Protein AF-A0A928BGP6-F1 (afdb_monomer_lite)

Foldseek 3Di:
DPDDPQDDAAFDDDPQKTKRFFAWAAQPDWDWDFPPSDPVVQQGIWAADDDDAADEADAFDKGFTDRSYHIHGYNHTATWMWIAGPVRGIIHIHGCVVPFDPPDPFDWDQKWKQWPPVHTDTFTWGDGPDPLETEGPPDDHDFQIWMWMDGNPDPVDIWTDDRDHDPPDQDWDFTDDPPDTRTYGYGDDD

Radius of gyration: 19.79 Å; chains: 1; bounding box: 50×31×56 Å

Structure (mmCIF, N/CA/C/O backbone):
data_AF-A0A928BGP6-F1
#
_entry.id   AF-A0A928BGP6-F1
#
loop_
_atom_site.group_PDB
_atom_site.id
_atom_site.type_symbol
_atom_site.label_atom_id
_atom_site.label_alt_id
_atom_site.label_comp_id
_atom_site.label_asym_id
_atom_site.label_entity_id
_atom_site.label_seq_id
_atom_site.pdbx_PDB_ins_code
_atom_site.Cartn_x
_atom_site.Cartn_y
_atom_site.Cartn_z
_atom_site.occupancy
_atom_site.B_iso_or_equiv
_atom_site.auth_seq_id
_atom_site.auth_comp_id
_atom_site.auth_asym_id
_atom_site.auth_atom_id
_atom_site.pdbx_PDB_model_num
ATOM 1 N N . MET A 1 1 ? 4.396 13.779 -9.233 1.00 46.03 1 MET A N 1
ATOM 2 C CA . MET A 1 1 ? 5.829 13.917 -8.929 1.00 46.03 1 MET A CA 1
ATOM 3 C C . MET A 1 1 ? 6.529 14.446 -10.170 1.00 46.03 1 MET A C 1
ATOM 5 O O . MET A 1 1 ? 6.862 13.705 -11.078 1.00 46.03 1 MET A O 1
ATOM 9 N N . THR A 1 2 ? 6.758 15.754 -10.249 1.00 37.47 2 THR A N 1
ATOM 10 C CA . THR A 1 2 ? 7.526 16.340 -11.357 1.00 37.47 2 THR A CA 1
ATOM 11 C C . THR A 1 2 ? 8.971 15.821 -11.349 1.00 37.47 2 THR A C 1
ATOM 13 O O . THR A 1 2 ? 9.788 16.315 -10.579 1.00 37.47 2 THR A O 1
ATOM 16 N N . GLY A 1 3 ? 9.262 14.808 -12.174 1.00 52.44 3 GLY A N 1
ATOM 17 C CA . GLY A 1 3 ? 10.556 14.492 -12.807 1.00 52.44 3 GLY A CA 1
ATOM 18 C C . GLY A 1 3 ? 11.809 14.257 -11.950 1.00 52.44 3 GLY A C 1
ATOM 19 O O . GLY A 1 3 ? 12.878 14.041 -12.518 1.00 52.44 3 GLY A O 1
ATOM 20 N N . ASN A 1 4 ? 11.740 14.309 -10.620 1.00 66.75 4 ASN A N 1
ATOM 21 C CA . ASN A 1 4 ? 12.929 14.205 -9.779 1.00 66.75 4 ASN A CA 1
ATOM 22 C C . ASN A 1 4 ? 13.248 12.745 -9.418 1.00 66.75 4 ASN A C 1
ATOM 24 O O . ASN A 1 4 ? 12.829 12.249 -8.375 1.00 66.75 4 ASN A O 1
ATOM 28 N N . TRP A 1 5 ? 14.054 12.081 -10.250 1.00 75.06 5 TRP A N 1
ATOM 29 C CA . TRP A 1 5 ? 14.588 10.730 -9.999 1.00 75.06 5 TRP A CA 1
ATOM 30 C C . TRP A 1 5 ? 15.498 10.618 -8.761 1.00 75.06 5 TRP A C 1
ATOM 32 O O . TRP A 1 5 ? 15.921 9.518 -8.412 1.00 75.06 5 TRP A O 1
ATOM 42 N N . ASN A 1 6 ? 15.786 11.735 -8.084 1.00 71.94 6 ASN A N 1
ATOM 43 C CA . ASN A 1 6 ? 16.510 11.761 -6.812 1.00 71.94 6 ASN A CA 1
ATOM 44 C C . ASN A 1 6 ? 15.579 11.818 -5.589 1.00 71.94 6 ASN A C 1
ATOM 46 O O . ASN A 1 6 ? 16.056 11.803 -4.455 1.00 71.94 6 ASN A O 1
ATOM 50 N N . SER A 1 7 ? 14.260 11.909 -5.786 1.00 77.75 7 SER A N 1
ATOM 51 C CA . SER A 1 7 ? 13.285 11.828 -4.699 1.00 77.75 7 SER A CA 1
ATOM 52 C C . SER A 1 7 ? 13.015 10.366 -4.357 1.00 77.75 7 SER A C 1
ATOM 54 O O . SER A 1 7 ? 12.197 9.700 -4.984 1.00 77.75 7 SER A O 1
ATOM 56 N N . GLU A 1 8 ? 13.733 9.861 -3.358 1.00 84.94 8 GLU A N 1
ATOM 57 C CA . GLU A 1 8 ? 13.548 8.500 -2.864 1.00 84.94 8 GLU A CA 1
ATOM 58 C C . GLU A 1 8 ? 12.443 8.404 -1.821 1.00 84.94 8 GLU A C 1
ATOM 60 O O . GLU A 1 8 ? 12.299 9.273 -0.959 1.00 84.94 8 GLU A O 1
ATOM 65 N N . ILE A 1 9 ? 11.732 7.281 -1.833 1.00 88.31 9 ILE A N 1
ATOM 66 C CA . ILE A 1 9 ? 10.808 6.909 -0.767 1.00 88.31 9 ILE A CA 1
ATOM 67 C C . ILE A 1 9 ? 11.332 5.623 -0.142 1.00 88.31 9 ILE A C 1
ATOM 69 O O . ILE A 1 9 ? 11.434 4.591 -0.806 1.00 88.31 9 ILE A O 1
ATOM 73 N N . ARG A 1 10 ? 11.700 5.692 1.141 1.00 89.00 10 ARG A N 1
ATOM 74 C CA . ARG A 1 10 ? 12.135 4.507 1.885 1.00 89.00 10 ARG A CA 1
ATOM 75 C C . ARG A 1 10 ? 10.946 3.583 2.108 1.00 89.00 10 ARG A C 1
ATOM 77 O O . ARG A 1 10 ? 9.868 4.034 2.485 1.00 89.00 10 ARG A O 1
ATOM 84 N N . MET A 1 11 ? 11.177 2.294 1.900 1.00 87.31 11 MET A N 1
ATOM 85 C CA . MET A 1 11 ? 10.188 1.250 2.134 1.00 87.31 11 MET A CA 1
ATOM 86 C C . MET A 1 11 ? 10.464 0.555 3.469 1.00 87.31 11 MET A C 1
ATOM 88 O O . MET A 1 11 ? 11.622 0.341 3.833 1.00 87.31 11 MET A O 1
ATOM 92 N N . THR A 1 12 ? 9.407 0.157 4.170 1.00 86.00 12 THR A N 1
ATOM 93 C CA . THR A 1 12 ? 9.482 -0.589 5.433 1.00 86.00 12 THR A CA 1
ATOM 94 C C . THR A 1 12 ? 9.108 -2.045 5.196 1.00 86.00 12 THR A C 1
ATOM 96 O O . THR A 1 12 ? 8.227 -2.335 4.392 1.00 86.00 12 THR A O 1
ATOM 99 N N . LEU A 1 13 ? 9.770 -2.977 5.881 1.00 82.81 13 LEU A N 1
ATOM 100 C CA . LEU A 1 13 ? 9.424 -4.393 5.795 1.00 82.81 13 LEU A CA 1
ATOM 101 C 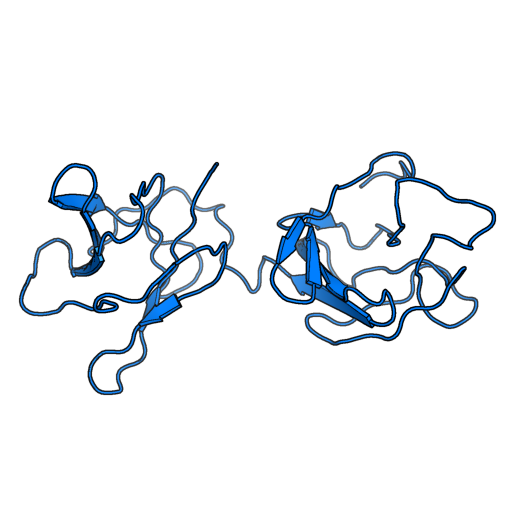C . LEU A 1 13 ? 8.142 -4.701 6.592 1.00 82.81 13 LEU A C 1
ATOM 103 O O . LEU A 1 13 ? 8.105 -4.497 7.803 1.00 82.81 13 LEU A O 1
ATOM 107 N N . ASP A 1 14 ? 7.137 -5.259 5.920 1.00 78.50 14 ASP A N 1
ATOM 108 C CA . ASP A 1 14 ? 5.888 -5.784 6.480 1.00 78.50 14 ASP A CA 1
ATOM 109 C C . ASP A 1 14 ? 5.626 -7.196 5.927 1.00 78.50 14 ASP A C 1
ATOM 111 O O . ASP A 1 14 ? 5.311 -7.397 4.750 1.00 78.50 14 ASP A O 1
ATOM 115 N N . GLY A 1 15 ? 5.776 -8.207 6.787 1.00 85.06 15 GLY A N 1
ATOM 116 C CA . GLY A 1 15 ? 5.676 -9.607 6.380 1.00 85.06 15 GLY A CA 1
ATOM 117 C C . GLY A 1 15 ? 6.738 -9.944 5.334 1.00 85.06 15 GLY A C 1
ATOM 118 O O . GLY A 1 15 ? 7.930 -9.819 5.615 1.00 85.06 15 GLY A O 1
ATOM 119 N N . ASP A 1 16 ? 6.310 -10.364 4.142 1.00 87.44 16 ASP A N 1
ATOM 120 C CA . ASP A 1 16 ? 7.176 -10.715 3.003 1.00 87.44 16 ASP A CA 1
ATOM 121 C C . ASP A 1 16 ? 7.336 -9.609 1.956 1.00 87.44 16 ASP A C 1
ATOM 123 O O . ASP A 1 16 ? 7.913 -9.837 0.887 1.00 87.44 16 ASP A O 1
ATOM 127 N N . TRP A 1 17 ? 6.875 -8.402 2.276 1.00 87.50 17 TRP A N 1
ATOM 128 C CA . TRP A 1 17 ? 6.901 -7.257 1.380 1.00 87.50 17 TRP A CA 1
ATOM 129 C C . TRP A 1 17 ? 7.636 -6.080 2.013 1.00 87.50 17 TRP A C 1
ATOM 131 O O . TRP A 1 17 ? 7.488 -5.798 3.197 1.00 87.50 17 TRP A O 1
ATOM 141 N N . TYR A 1 18 ? 8.411 -5.365 1.209 1.00 90.00 18 TYR A N 1
ATOM 142 C CA . TYR A 1 18 ? 8.780 -3.988 1.491 1.00 90.00 18 TYR A CA 1
ATOM 143 C C . TYR A 1 18 ? 7.671 -3.083 0.964 1.00 90.00 18 TYR A C 1
ATOM 145 O O . TYR A 1 18 ? 7.208 -3.274 -0.163 1.00 90.00 18 TYR A O 1
ATOM 153 N N . VAL A 1 19 ? 7.246 -2.115 1.775 1.00 88.38 19 VAL A N 1
ATOM 154 C CA . VAL A 1 19 ? 6.083 -1.266 1.505 1.00 88.38 19 VAL A CA 1
ATOM 155 C C . VAL A 1 19 ? 6.447 0.209 1.644 1.00 88.38 19 VAL A C 1
ATOM 157 O O . VAL A 1 19 ? 7.020 0.617 2.653 1.00 88.38 19 VAL A O 1
ATOM 160 N N . ALA A 1 20 ? 6.101 1.008 0.636 1.00 88.75 20 ALA A N 1
ATOM 161 C CA . ALA A 1 20 ? 5.998 2.461 0.745 1.00 88.75 20 ALA A CA 1
ATOM 162 C C . ALA A 1 20 ? 4.518 2.833 0.694 1.00 88.75 20 ALA A C 1
ATOM 164 O O . ALA A 1 20 ? 3.853 2.611 -0.315 1.00 88.75 20 ALA A O 1
ATOM 165 N N . GLU A 1 21 ? 3.996 3.363 1.790 1.00 83.25 21 GLU A N 1
ATOM 166 C CA . GLU A 1 21 ? 2.575 3.671 1.924 1.00 83.25 21 GLU A CA 1
ATOM 167 C C . GLU A 1 21 ? 2.274 5.127 1.570 1.00 83.25 21 GLU A C 1
ATOM 169 O O . GLU A 1 21 ? 3.115 6.011 1.743 1.00 83.25 21 GLU A O 1
ATOM 174 N N . ASN A 1 22 ? 1.040 5.375 1.119 1.00 77.69 22 ASN A N 1
ATOM 175 C CA . ASN A 1 22 ? 0.501 6.714 0.865 1.00 77.69 22 ASN A CA 1
ATOM 176 C C . ASN A 1 22 ? 1.370 7.572 -0.081 1.00 77.69 22 ASN A C 1
ATOM 178 O O . ASN A 1 22 ? 1.556 8.776 0.111 1.00 77.69 22 ASN A O 1
ATOM 182 N N . VAL A 1 23 ? 1.908 6.945 -1.125 1.00 85.94 23 VAL A N 1
ATOM 183 C CA . VAL A 1 23 ? 2.720 7.598 -2.150 1.00 85.94 23 VAL A CA 1
ATOM 184 C C . VAL A 1 23 ? 1.807 8.315 -3.135 1.00 85.94 23 VAL A C 1
ATOM 186 O O . VAL A 1 23 ? 0.985 7.686 -3.797 1.00 85.94 23 VAL A O 1
ATOM 189 N N . LYS A 1 24 ? 1.953 9.636 -3.265 1.00 85.25 24 LYS A N 1
ATOM 190 C CA . LYS A 1 24 ? 1.214 10.420 -4.262 1.00 85.25 24 LYS A CA 1
ATOM 191 C C . LYS A 1 24 ? 1.829 10.235 -5.651 1.00 85.25 24 LYS A C 1
ATOM 193 O O . LYS A 1 24 ? 2.947 10.686 -5.882 1.00 85.25 24 LYS A O 1
ATOM 198 N N . ILE A 1 25 ? 1.072 9.649 -6.573 1.00 89.38 25 ILE A N 1
ATOM 199 C CA . ILE A 1 25 ? 1.463 9.390 -7.965 1.00 89.38 25 ILE A CA 1
ATOM 200 C C . ILE A 1 25 ? 0.444 10.074 -8.882 1.00 89.38 25 ILE A C 1
ATOM 202 O O . ILE A 1 25 ? -0.756 9.920 -8.686 1.00 89.38 25 ILE A O 1
ATOM 206 N N . THR A 1 26 ? 0.875 10.862 -9.862 1.00 87.81 26 THR A N 1
ATOM 207 C CA . THR A 1 26 ? 0.007 11.384 -10.935 1.00 87.81 26 THR A CA 1
ATOM 208 C C . THR A 1 26 ? 0.028 10.439 -12.138 1.00 87.81 26 THR A C 1
ATOM 210 O O . THR A 1 26 ? 0.952 9.651 -12.287 1.00 87.81 26 THR A O 1
ATOM 213 N N . SER A 1 27 ? -0.954 10.519 -13.040 1.00 86.00 27 SER A N 1
ATOM 214 C CA . SER A 1 27 ? -0.990 9.670 -14.250 1.00 86.00 27 SER A CA 1
ATOM 215 C C . SER A 1 27 ? 0.186 9.898 -15.213 1.00 86.00 27 SER A C 1
ATOM 217 O O . SER A 1 27 ? 0.450 9.079 -16.084 1.00 86.00 27 SER A O 1
ATOM 219 N N . SER A 1 28 ? 0.907 11.010 -15.061 1.00 88.62 28 SER A N 1
ATOM 220 C CA . SER A 1 28 ? 2.138 11.316 -15.798 1.00 88.62 28 SER A CA 1
ATOM 221 C C . SER A 1 28 ? 3.411 10.817 -15.111 1.00 88.62 28 SER A C 1
ATOM 223 O O . SER A 1 28 ? 4.493 10.941 -15.682 1.00 88.62 28 SER A O 1
ATOM 225 N N . ASP A 1 29 ? 3.317 10.360 -13.862 1.00 91.56 29 ASP A N 1
ATOM 226 C CA . ASP A 1 29 ? 4.486 9.944 -13.099 1.00 91.56 29 ASP A CA 1
ATOM 227 C C . ASP A 1 29 ? 4.965 8.571 -13.543 1.00 91.56 29 ASP A C 1
ATOM 229 O O . ASP A 1 29 ? 4.190 7.677 -13.887 1.00 91.56 29 ASP A O 1
ATOM 233 N N . GLN A 1 30 ? 6.277 8.404 -13.456 1.00 93.44 30 GLN A N 1
ATOM 234 C CA . GLN A 1 30 ? 6.940 7.133 -13.649 1.00 93.44 30 GLN A CA 1
ATOM 235 C C . GLN A 1 30 ? 7.767 6.803 -12.414 1.00 93.44 30 GLN A C 1
ATOM 237 O O . GLN A 1 30 ? 8.286 7.700 -11.748 1.00 93.44 30 GLN A O 1
ATOM 242 N N . PHE A 1 31 ? 7.887 5.518 -12.099 1.00 93.19 31 PHE A N 1
ATOM 243 C CA . PHE A 1 31 ? 8.641 5.069 -10.934 1.00 93.19 31 PHE A CA 1
ATOM 244 C C . PHE A 1 31 ? 9.314 3.718 -11.170 1.00 93.19 31 PHE A C 1
ATOM 246 O O . PHE A 1 31 ? 8.969 2.956 -12.076 1.00 93.19 31 PHE A O 1
ATOM 253 N N . LYS A 1 32 ? 10.296 3.434 -10.315 1.00 93.44 32 LYS A N 1
ATOM 254 C CA . LYS A 1 32 ? 11.022 2.169 -10.220 1.00 93.44 32 LYS A CA 1
ATOM 255 C C . LYS A 1 32 ? 11.291 1.847 -8.759 1.00 93.44 32 LYS A C 1
ATOM 257 O O . LYS A 1 32 ? 11.288 2.736 -7.909 1.00 93.44 32 LYS A O 1
ATOM 262 N N . PHE A 1 33 ? 11.582 0.583 -8.491 1.00 92.88 33 PHE A N 1
ATOM 263 C CA . PHE A 1 33 ? 12.071 0.139 -7.192 1.00 92.88 33 PHE A CA 1
ATOM 264 C C . PHE A 1 33 ? 13.580 -0.042 -7.274 1.00 92.88 33 PHE A C 1
ATOM 266 O O . PHE A 1 33 ? 14.089 -0.475 -8.306 1.00 92.88 33 PHE A O 1
ATOM 273 N N . ARG A 1 34 ? 14.307 0.272 -6.203 1.00 90.25 34 ARG A N 1
ATOM 274 C CA . ARG A 1 34 ? 15.750 0.034 -6.142 1.00 90.25 34 ARG A CA 1
ATOM 275 C C . ARG A 1 34 ? 16.216 -0.296 -4.739 1.00 90.25 34 ARG A C 1
ATOM 277 O O . ARG A 1 34 ? 15.663 0.204 -3.761 1.00 90.25 34 ARG A O 1
ATOM 284 N N . ALA A 1 35 ? 17.255 -1.115 -4.651 1.00 87.50 35 ALA A N 1
ATOM 285 C CA . ALA A 1 35 ? 17.926 -1.396 -3.392 1.00 87.50 35 ALA A CA 1
ATOM 286 C C . ALA A 1 35 ? 18.956 -0.302 -3.062 1.00 87.50 35 ALA A C 1
ATOM 288 O O . ALA A 1 35 ? 19.695 0.154 -3.934 1.00 87.50 35 ALA A O 1
ATOM 289 N N . ASN A 1 36 ? 19.021 0.089 -1.784 1.00 82.06 36 ASN A N 1
ATOM 290 C CA . ASN A 1 36 ? 20.084 0.921 -1.198 1.00 82.06 36 ASN A CA 1
ATOM 291 C C . ASN A 1 36 ? 20.368 2.254 -1.911 1.00 82.06 36 ASN A C 1
ATOM 293 O O . ASN A 1 36 ? 21.485 2.761 -1.856 1.00 82.06 36 ASN A O 1
ATOM 297 N N . GLY A 1 37 ? 19.370 2.815 -2.594 1.00 73.88 37 GLY A N 1
ATOM 298 C CA . GLY A 1 37 ? 19.493 4.091 -3.288 1.00 73.88 37 GLY A CA 1
ATOM 299 C C . GLY A 1 37 ? 20.549 4.128 -4.390 1.00 73.88 37 GLY A C 1
ATOM 300 O O . GLY A 1 37 ? 21.026 5.209 -4.743 1.00 73.88 37 GLY A O 1
ATOM 301 N N . ASN A 1 38 ? 20.896 2.971 -4.962 1.00 76.75 38 ASN A N 1
ATOM 302 C CA . ASN A 1 38 ? 21.883 2.888 -6.027 1.00 76.75 38 ASN A CA 1
ATOM 303 C C . ASN A 1 38 ? 21.248 2.548 -7.384 1.00 76.75 38 ASN A C 1
ATOM 305 O O . ASN A 1 38 ? 20.320 1.745 -7.472 1.00 76.75 38 ASN A O 1
ATOM 309 N N . TRP A 1 39 ? 21.742 3.195 -8.439 1.00 74.00 39 TRP A N 1
ATOM 310 C CA . TRP A 1 39 ? 21.353 2.945 -9.827 1.00 74.00 39 TRP A CA 1
ATOM 311 C C . TRP A 1 39 ? 22.307 1.992 -10.563 1.00 74.00 39 TRP A C 1
ATOM 313 O O . TRP A 1 39 ? 21.941 1.595 -11.660 1.00 74.00 39 TRP A O 1
ATOM 323 N N . ASP A 1 40 ? 23.474 1.636 -9.994 1.00 72.12 40 ASP A N 1
ATOM 324 C CA . ASP A 1 40 ? 24.518 0.694 -10.480 1.00 72.12 40 ASP A CA 1
ATOM 325 C C . ASP A 1 40 ? 24.261 0.009 -11.840 1.00 72.12 40 ASP A C 1
ATOM 327 O O . ASP A 1 40 ? 24.075 -1.208 -11.917 1.00 72.12 40 ASP A O 1
ATOM 331 N N . GLY A 1 41 ? 24.210 0.782 -12.929 1.00 65.06 41 GLY A N 1
ATOM 332 C CA . GLY A 1 41 ? 23.975 0.266 -14.282 1.00 65.06 41 GLY A CA 1
ATOM 333 C C . GLY A 1 41 ? 22.738 -0.633 -14.450 1.00 65.06 41 GLY A C 1
ATOM 334 O O . GLY A 1 41 ? 22.759 -1.522 -15.293 1.00 65.06 41 GLY A O 1
ATOM 335 N N . GLY A 1 42 ? 21.688 -0.454 -13.642 1.00 65.12 42 GLY A N 1
ATOM 336 C CA . GLY A 1 42 ? 20.475 -1.275 -13.693 1.00 65.12 42 GLY A CA 1
ATOM 337 C C . GLY A 1 42 ? 20.577 -2.621 -12.966 1.00 65.12 42 GLY A C 1
ATOM 338 O O . GLY A 1 42 ? 19.786 -3.524 -13.216 1.00 65.12 42 GLY A O 1
ATOM 339 N N . THR A 1 43 ? 21.565 -2.817 -12.086 1.00 71.75 43 THR A N 1
ATOM 340 C CA . THR A 1 43 ? 21.699 -4.079 -11.328 1.00 71.75 43 THR A CA 1
ATOM 341 C C . THR A 1 43 ? 20.842 -4.118 -10.062 1.00 71.75 43 THR A C 1
ATOM 343 O O . THR A 1 43 ? 20.272 -5.153 -9.691 1.00 71.75 43 THR A O 1
ATOM 346 N N . SER A 1 44 ? 20.689 -2.954 -9.440 1.00 82.88 44 SER A N 1
ATOM 347 C CA . SER A 1 44 ? 19.980 -2.760 -8.175 1.00 82.88 44 SER A CA 1
ATOM 348 C C . SER A 1 44 ? 18.537 -2.286 -8.356 1.00 82.88 44 SER A C 1
ATOM 350 O O . SER A 1 44 ? 17.783 -2.274 -7.381 1.00 82.88 44 SER A O 1
ATOM 352 N N . ASP A 1 45 ? 18.139 -1.906 -9.575 1.00 89.31 45 ASP A N 1
ATOM 353 C CA . ASP A 1 45 ? 16.782 -1.466 -9.884 1.00 89.31 45 ASP A CA 1
ATOM 354 C C . ASP A 1 45 ? 15.886 -2.627 -10.338 1.00 89.31 45 ASP A C 1
ATOM 356 O O . ASP A 1 45 ? 16.336 -3.703 -10.742 1.00 89.31 45 ASP A O 1
ATOM 360 N N . ARG A 1 46 ? 14.581 -2.425 -10.200 1.00 93.19 46 ARG A N 1
ATOM 361 C CA . ARG A 1 46 ? 13.535 -3.362 -10.588 1.00 93.19 46 ARG A CA 1
ATOM 362 C C . ARG A 1 46 ? 12.442 -2.589 -11.303 1.00 93.19 46 ARG A C 1
ATOM 364 O O . ARG A 1 46 ? 11.825 -1.684 -10.732 1.00 93.19 46 ARG A O 1
ATOM 371 N N . GLY A 1 47 ? 12.245 -2.956 -12.562 1.00 93.75 47 GLY A N 1
ATOM 372 C CA . GLY A 1 47 ? 11.304 -2.332 -13.477 1.00 93.75 47 GLY A CA 1
ATOM 373 C C . GLY A 1 47 ? 10.411 -3.349 -14.181 1.00 93.75 47 GLY A C 1
ATOM 374 O O . GLY A 1 47 ? 10.453 -4.549 -13.900 1.00 93.75 47 GLY A O 1
ATOM 375 N N . ALA A 1 48 ? 9.600 -2.847 -15.099 1.00 94.56 48 ALA A N 1
ATOM 376 C CA . ALA A 1 48 ? 8.687 -3.615 -15.925 1.00 94.56 48 ALA A CA 1
ATOM 377 C C . ALA A 1 48 ? 9.409 -4.403 -17.029 1.00 94.56 48 ALA A C 1
ATOM 379 O O . ALA A 1 48 ? 10.542 -4.091 -17.401 1.00 94.56 48 ALA A O 1
ATOM 380 N N . ALA A 1 49 ? 8.723 -5.409 -17.573 1.00 92.69 49 ALA A N 1
ATOM 381 C CA . ALA A 1 49 ? 9.144 -6.089 -18.795 1.00 92.69 49 ALA A CA 1
ATOM 382 C C . ALA A 1 49 ? 9.054 -5.170 -20.024 1.00 92.69 49 ALA A C 1
ATOM 384 O O . ALA A 1 49 ? 8.250 -4.239 -20.058 1.00 92.69 49 ALA A O 1
ATOM 385 N N . GLY A 1 50 ? 9.794 -5.533 -21.073 1.00 88.69 50 GLY A N 1
ATOM 386 C CA . GLY A 1 50 ? 9.722 -4.892 -22.386 1.00 88.69 50 GLY A CA 1
ATOM 387 C C . GLY A 1 50 ? 10.591 -3.642 -22.509 1.00 88.69 50 GLY A C 1
ATOM 388 O O . GLY A 1 50 ? 11.363 -3.319 -21.611 1.00 88.69 50 GLY A O 1
ATOM 389 N N . ASP A 1 51 ? 10.450 -2.952 -23.644 1.00 86.56 51 ASP A N 1
ATOM 390 C CA . ASP A 1 51 ? 11.306 -1.818 -24.022 1.00 86.56 51 ASP A CA 1
ATOM 391 C C . ASP A 1 51 ? 10.604 -0.450 -23.959 1.00 86.56 51 ASP A C 1
ATOM 393 O O . ASP A 1 51 ? 11.251 0.587 -24.128 1.00 86.56 51 ASP A O 1
ATOM 397 N N . ALA A 1 52 ? 9.297 -0.431 -23.689 1.00 87.31 52 ALA A N 1
ATOM 398 C CA . ALA A 1 52 ? 8.508 0.792 -23.575 1.00 87.31 52 ALA A CA 1
ATOM 399 C C . ALA A 1 52 ? 8.664 1.43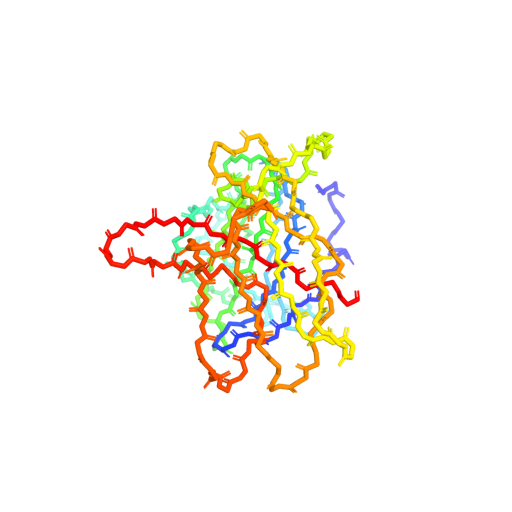5 -22.189 1.00 87.31 52 ALA A C 1
ATOM 401 O O . ALA A 1 52 ? 8.596 0.749 -21.171 1.00 87.31 52 ALA A O 1
ATOM 402 N N . ASP A 1 53 ? 8.832 2.757 -22.143 1.00 86.38 53 ASP A N 1
ATOM 403 C CA . ASP A 1 53 ? 8.791 3.506 -20.885 1.00 86.38 53 ASP A CA 1
ATOM 404 C C . ASP A 1 53 ? 7.349 3.726 -20.417 1.00 86.38 53 ASP A C 1
ATOM 406 O O . ASP A 1 53 ? 6.444 3.933 -21.225 1.00 86.38 53 ASP A O 1
ATOM 410 N N . GLY A 1 54 ? 7.148 3.719 -19.096 1.00 88.69 54 GLY A N 1
ATOM 411 C CA . GLY A 1 54 ? 5.832 3.926 -18.495 1.00 88.69 54 GLY A CA 1
ATOM 412 C C . GLY A 1 54 ? 4.895 2.748 -18.739 1.00 88.69 54 GLY A C 1
ATOM 413 O O . GLY A 1 54 ? 3.776 2.935 -19.210 1.00 88.69 54 GLY A O 1
ATOM 414 N N . VAL A 1 55 ? 5.346 1.535 -18.423 1.00 95.69 55 VAL A N 1
ATOM 415 C CA . VAL A 1 55 ? 4.500 0.342 -18.473 1.00 95.69 55 VAL A CA 1
ATOM 416 C C . VAL A 1 55 ? 3.437 0.445 -17.387 1.00 95.69 55 VAL A C 1
ATOM 418 O O . VAL A 1 55 ? 3.753 0.587 -16.202 1.00 95.69 55 VAL A O 1
ATOM 421 N N . LEU A 1 56 ? 2.175 0.365 -17.800 1.00 95.44 56 LEU A N 1
ATOM 422 C CA . LEU A 1 56 ? 1.043 0.421 -16.891 1.00 95.44 56 LEU A CA 1
ATOM 423 C C . LEU A 1 56 ? 1.073 -0.781 -15.945 1.00 95.44 56 LEU A C 1
ATOM 425 O O . LEU A 1 56 ? 1.036 -1.926 -16.393 1.00 95.44 56 LEU A O 1
ATOM 429 N N . ILE A 1 57 ? 1.115 -0.512 -14.642 1.00 94.94 57 ILE A N 1
ATOM 430 C CA . ILE A 1 57 ? 0.880 -1.531 -13.624 1.00 94.94 57 ILE A CA 1
ATOM 431 C C . ILE A 1 57 ? -0.587 -1.502 -13.191 1.00 94.94 57 ILE A C 1
ATOM 433 O O . ILE A 1 57 ? -1.140 -0.448 -12.869 1.00 94.94 57 ILE A O 1
ATOM 437 N N . GLU A 1 58 ? -1.229 -2.668 -13.203 1.00 93.19 58 GLU A N 1
ATOM 438 C CA . GLU A 1 58 ? -2.620 -2.804 -12.783 1.00 93.19 58 GLU A CA 1
ATOM 439 C C . GLU A 1 58 ? -2.755 -2.713 -11.258 1.00 93.19 58 GLU A C 1
ATOM 441 O O . GLU A 1 58 ? -1.918 -3.198 -10.488 1.00 93.19 58 GLU A O 1
ATOM 446 N N . ASN A 1 59 ? -3.841 -2.081 -10.816 1.00 90.50 59 ASN A N 1
ATOM 447 C CA . ASN A 1 59 ? -4.133 -1.909 -9.402 1.00 90.50 59 ASN A CA 1
ATOM 448 C C . ASN A 1 59 ? -4.386 -3.263 -8.721 1.00 90.50 59 ASN A C 1
ATOM 450 O O . ASN A 1 59 ? -5.230 -4.043 -9.148 1.00 90.50 59 ASN A O 1
ATOM 454 N N . ASN A 1 60 ? -3.676 -3.502 -7.624 1.00 91.31 60 ASN A N 1
ATOM 455 C CA . ASN A 1 60 ? -3.713 -4.694 -6.784 1.00 91.31 60 ASN A CA 1
ATOM 456 C C . ASN A 1 60 ? -3.398 -6.014 -7.518 1.00 91.31 60 ASN A C 1
ATOM 458 O O . ASN A 1 60 ? -3.840 -7.083 -7.096 1.00 91.31 60 ASN A O 1
ATOM 462 N N . VAL A 1 61 ? -2.593 -5.956 -8.583 1.00 92.00 61 VAL A N 1
ATOM 463 C CA . VAL A 1 61 ? -2.133 -7.139 -9.325 1.00 92.00 61 VAL A CA 1
ATOM 464 C C . VAL A 1 61 ? -0.641 -7.369 -9.091 1.00 92.00 61 VAL A C 1
ATOM 466 O O . VAL A 1 61 ? 0.179 -6.458 -9.222 1.00 92.00 61 VAL A O 1
ATOM 469 N N . GLU A 1 62 ? -0.272 -8.605 -8.744 1.00 95.75 62 GLU A N 1
ATOM 470 C CA . GLU A 1 62 ? 1.135 -8.995 -8.661 1.00 95.75 62 GLU A CA 1
ATOM 471 C C . GLU A 1 62 ? 1.758 -9.055 -10.055 1.00 95.75 62 GLU A C 1
ATOM 473 O O . GLU A 1 62 ? 1.361 -9.853 -10.901 1.00 95.75 62 GLU A O 1
ATOM 478 N N . THR A 1 63 ? 2.784 -8.241 -10.267 1.00 96.81 63 THR A N 1
ATOM 479 C CA . THR A 1 63 ? 3.490 -8.108 -11.539 1.00 96.81 63 THR A CA 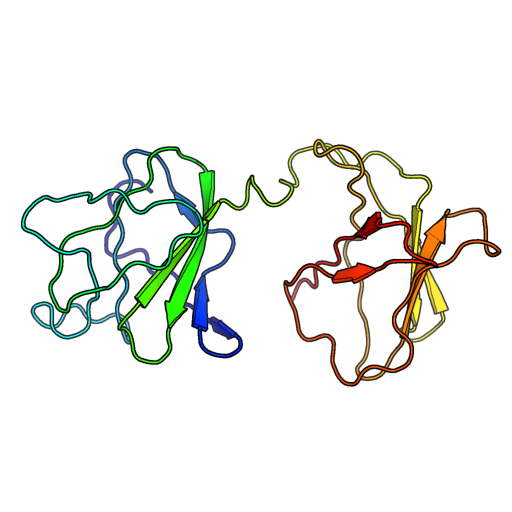1
ATOM 480 C C . THR A 1 63 ? 4.947 -8.515 -11.359 1.00 96.81 63 THR A C 1
ATOM 482 O O . THR A 1 63 ? 5.594 -8.121 -10.386 1.00 96.81 63 THR A O 1
ATOM 485 N N . ALA A 1 64 ? 5.473 -9.319 -12.283 1.00 97.00 64 ALA A N 1
ATOM 486 C CA . ALA A 1 64 ? 6.886 -9.683 -12.286 1.00 97.00 64 ALA A CA 1
ATOM 487 C C . ALA A 1 64 ? 7.764 -8.451 -12.547 1.00 97.00 64 ALA A C 1
ATOM 489 O O . ALA A 1 64 ? 7.415 -7.598 -13.364 1.00 97.00 64 ALA A O 1
ATOM 490 N N . VAL A 1 65 ? 8.916 -8.383 -11.882 1.00 96.19 65 VAL A N 1
ATOM 491 C CA . VAL A 1 65 ? 9.903 -7.323 -12.114 1.00 96.19 65 VAL A CA 1
ATOM 492 C C . VAL A 1 65 ? 11.213 -7.863 -12.642 1.00 96.19 65 VAL A C 1
ATOM 494 O O . VAL A 1 65 ? 11.601 -8.996 -12.359 1.00 96.19 65 VAL A O 1
ATOM 497 N N . TYR A 1 66 ? 11.913 -7.007 -13.375 1.00 93.50 66 TYR A N 1
ATOM 498 C CA . TYR A 1 66 ? 13.152 -7.339 -14.054 1.00 93.50 66 TYR A CA 1
ATOM 499 C C . TYR A 1 66 ? 14.237 -6.358 -13.641 1.00 93.50 66 TYR A C 1
ATOM 501 O O . TYR A 1 66 ? 14.006 -5.150 -13.522 1.00 93.50 66 TYR A O 1
ATOM 509 N N . GLN A 1 67 ? 15.425 -6.900 -13.411 1.00 92.50 67 GLN A N 1
ATOM 510 C CA . GLN A 1 67 ? 16.637 -6.117 -13.232 1.00 92.50 67 GLN A CA 1
ATOM 511 C C . GLN A 1 67 ? 16.894 -5.286 -14.496 1.00 92.50 67 GLN A C 1
ATOM 513 O O . GLN A 1 67 ? 16.829 -5.831 -15.597 1.00 92.50 67 GLN A O 1
ATOM 518 N N . GLY A 1 68 ? 17.113 -3.977 -14.353 1.00 89.75 68 GLY A N 1
ATOM 519 C CA . GLY A 1 68 ? 17.256 -3.064 -15.488 1.00 89.75 68 GLY A CA 1
ATOM 520 C C . GLY A 1 68 ? 15.980 -2.869 -16.314 1.00 89.75 68 GLY A C 1
ATOM 521 O O . GLY A 1 68 ? 16.042 -2.266 -17.384 1.00 89.75 68 GLY A O 1
ATOM 522 N N . GLY A 1 69 ? 14.828 -3.370 -15.844 1.00 91.75 69 GLY A N 1
ATOM 523 C CA . GLY A 1 69 ? 13.543 -3.272 -16.545 1.00 91.75 69 GLY A CA 1
ATOM 524 C C . GLY A 1 69 ? 13.077 -1.828 -16.735 1.00 91.75 69 GLY A C 1
ATOM 525 O O . GLY A 1 69 ? 13.676 -0.900 -16.202 1.00 91.75 69 GLY A O 1
ATOM 526 N N . LYS A 1 70 ? 11.994 -1.599 -17.474 1.00 93.44 70 LYS A N 1
ATOM 527 C CA . LYS A 1 70 ? 11.495 -0.244 -17.770 1.00 93.44 70 LYS A CA 1
ATOM 528 C C . LYS A 1 70 ? 10.703 0.378 -16.623 1.00 93.44 70 LYS A C 1
ATOM 530 O O . LYS A 1 70 ? 10.447 -0.257 -15.604 1.00 93.44 70 LYS A O 1
ATOM 535 N N . ASN A 1 71 ? 10.372 1.659 -16.743 1.00 94.56 71 ASN A N 1
ATOM 536 C CA . ASN A 1 71 ? 9.637 2.364 -15.694 1.00 94.56 71 ASN A CA 1
ATOM 537 C C . ASN A 1 71 ? 8.178 1.898 -15.627 1.00 94.56 71 ASN A C 1
ATOM 539 O O . ASN A 1 71 ? 7.570 1.633 -16.663 1.00 94.56 71 ASN A O 1
ATOM 543 N N . PHE A 1 72 ? 7.606 1.874 -14.424 1.00 96.12 72 PHE A N 1
ATOM 544 C CA . PHE A 1 72 ? 6.171 1.688 -14.218 1.00 96.12 72 PHE A CA 1
ATOM 545 C C . PHE A 1 72 ? 5.424 3.021 -14.268 1.00 96.12 72 PHE A C 1
ATOM 547 O O . PHE A 1 72 ? 5.997 4.061 -13.939 1.00 96.12 72 PHE A O 1
ATOM 554 N N . CYS A 1 73 ? 4.139 2.983 -14.611 1.00 95.62 73 CYS A N 1
ATOM 555 C CA . CYS A 1 73 ? 3.194 4.087 -14.440 1.00 95.62 73 CYS A CA 1
ATOM 556 C C . CYS A 1 73 ? 1.834 3.567 -13.940 1.00 95.62 73 CYS A C 1
ATOM 558 O O . CYS A 1 73 ? 1.579 2.362 -13.932 1.00 95.62 73 CYS A O 1
ATOM 560 N N . VAL A 1 74 ? 0.958 4.480 -13.525 1.00 94.12 74 VAL A N 1
ATOM 561 C CA . VAL A 1 74 ? -0.432 4.182 -13.141 1.00 94.12 74 VAL A CA 1
ATOM 562 C C . VAL A 1 74 ? -1.400 4.843 -14.119 1.00 94.12 74 VAL A C 1
ATOM 564 O O . VAL A 1 74 ? -1.104 5.905 -14.664 1.00 94.12 74 VAL A O 1
ATOM 567 N N . SER A 1 75 ? -2.577 4.246 -14.319 1.00 92.25 75 SER A N 1
ATOM 568 C CA . SER A 1 75 ? -3.593 4.766 -15.248 1.00 92.25 75 SER A CA 1
ATOM 569 C C . SER A 1 75 ? -4.207 6.079 -14.763 1.00 92.25 75 SER A C 1
ATOM 571 O O . SER A 1 75 ? -4.547 6.947 -15.563 1.00 92.25 75 SER A O 1
ATOM 573 N N . GLU A 1 76 ? -4.322 6.244 -13.445 1.00 88.88 76 GLU A N 1
ATOM 574 C CA . GLU A 1 76 ? -4.958 7.394 -12.811 1.00 88.88 76 GLU A CA 1
ATOM 575 C C . GLU A 1 76 ? -4.107 7.940 -11.667 1.00 88.88 76 GLU A C 1
ATOM 577 O O . GLU A 1 76 ? -3.535 7.189 -10.873 1.00 88.88 76 GLU A O 1
ATOM 582 N N . GLY A 1 77 ? -4.071 9.267 -11.532 1.00 86.69 77 GLY A N 1
ATOM 583 C CA . GLY A 1 77 ? -3.437 9.898 -10.382 1.00 86.69 77 GLY A CA 1
ATOM 584 C C . GLY A 1 77 ? -4.155 9.565 -9.068 1.00 86.69 77 GLY A C 1
ATOM 585 O O . GLY A 1 77 ? -5.375 9.415 -9.027 1.00 86.69 77 GLY A O 1
ATOM 586 N N . GLY A 1 78 ? -3.402 9.469 -7.977 1.00 83.88 78 GLY A N 1
ATOM 587 C CA . GLY A 1 78 ? -3.922 9.148 -6.655 1.00 83.88 78 GLY A CA 1
ATOM 588 C C . GLY A 1 78 ? -2.819 8.928 -5.627 1.00 83.88 78 GLY A C 1
ATOM 589 O O . GLY A 1 78 ? -1.636 9.143 -5.888 1.00 83.88 78 GLY A O 1
ATOM 590 N N . PHE A 1 79 ? -3.223 8.500 -4.440 1.00 82.94 79 PHE A N 1
ATOM 591 C CA . PHE A 1 79 ? -2.309 7.940 -3.453 1.00 82.94 79 PHE A CA 1
ATOM 592 C C . PHE A 1 79 ? -2.258 6.425 -3.644 1.00 82.94 79 PHE A C 1
ATOM 594 O O . PHE A 1 79 ? -3.283 5.833 -3.978 1.00 82.94 79 PHE A O 1
ATOM 601 N N . TYR A 1 80 ? -1.089 5.815 -3.471 1.00 87.94 80 TYR A N 1
ATOM 602 C CA . TYR A 1 80 ? -0.869 4.379 -3.627 1.00 87.94 80 TYR A CA 1
ATOM 603 C C . TYR A 1 80 ? 0.024 3.834 -2.510 1.00 87.94 80 TYR A C 1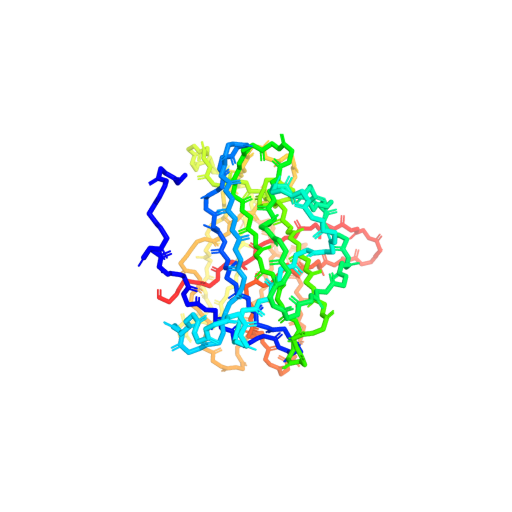
ATOM 605 O O . TYR A 1 80 ? 0.972 4.491 -2.082 1.00 87.94 80 TYR A O 1
ATOM 613 N N . SER A 1 81 ? -0.224 2.596 -2.096 1.00 89.31 81 SER A N 1
ATOM 614 C CA . SER A 1 81 ? 0.760 1.771 -1.397 1.00 89.31 81 SER A CA 1
ATOM 615 C C . SER A 1 81 ? 1.514 0.925 -2.421 1.00 89.31 81 SER A C 1
ATOM 617 O O . SER A 1 81 ? 0.910 0.187 -3.202 1.00 89.31 81 SER A O 1
ATOM 619 N N . LEU A 1 82 ? 2.838 1.049 -2.436 1.00 94.31 82 LEU A N 1
ATOM 620 C CA . LEU A 1 82 ? 3.735 0.350 -3.351 1.00 94.31 82 LEU A CA 1
ATOM 621 C C . LEU A 1 82 ? 4.412 -0.800 -2.618 1.00 94.31 82 LEU A C 1
ATOM 623 O O . LEU A 1 82 ? 4.998 -0.594 -1.557 1.00 94.31 82 LEU A O 1
ATOM 627 N N . TYR A 1 83 ? 4.371 -1.992 -3.202 1.00 94.88 83 TYR A N 1
ATOM 628 C CA . TYR A 1 83 ? 4.910 -3.207 -2.607 1.00 94.88 83 TYR A CA 1
ATOM 629 C C . TYR A 1 83 ? 5.953 -3.831 -3.530 1.00 94.88 83 TYR A C 1
ATOM 631 O O . TYR A 1 83 ? 5.708 -3.977 -4.727 1.00 94.88 83 TYR A O 1
ATOM 639 N N . ILE A 1 84 ? 7.066 -4.288 -2.960 1.00 96.38 84 ILE A N 1
ATOM 640 C CA . ILE A 1 84 ? 8.015 -5.203 -3.607 1.00 96.38 84 ILE A CA 1
ATOM 641 C C . ILE A 1 84 ? 8.318 -6.362 -2.661 1.00 96.38 84 ILE A C 1
ATOM 643 O O . ILE A 1 84 ? 8.533 -6.151 -1.468 1.00 96.38 84 ILE A O 1
ATOM 647 N N . ASN A 1 85 ? 8.272 -7.601 -3.147 1.00 94.94 85 ASN A N 1
ATOM 648 C CA . ASN A 1 85 ? 8.522 -8.751 -2.280 1.00 94.94 85 ASN A CA 1
ATOM 649 C C . ASN A 1 85 ? 10.000 -8.803 -1.858 1.00 94.94 85 ASN A C 1
ATOM 651 O O . ASN A 1 85 ? 10.872 -8.260 -2.535 1.00 94.94 85 ASN A O 1
ATOM 655 N N . LYS A 1 86 ? 10.309 -9.509 -0.765 1.00 91.88 86 LYS A N 1
ATOM 656 C CA . LYS A 1 86 ? 11.687 -9.629 -0.245 1.00 91.88 86 LYS A CA 1
ATOM 657 C C . LYS A 1 86 ? 12.719 -10.102 -1.272 1.00 91.88 86 LYS A C 1
ATOM 659 O O . LYS A 1 86 ? 13.879 -9.719 -1.191 1.00 91.88 86 LYS A O 1
ATOM 664 N N . LEU A 1 87 ? 12.297 -10.945 -2.213 1.00 92.62 87 LEU A N 1
ATOM 665 C CA . LEU A 1 87 ? 13.162 -11.496 -3.259 1.00 92.62 87 LEU A CA 1
ATOM 666 C C . LEU A 1 87 ? 13.333 -10.554 -4.459 1.00 92.62 87 LEU A C 1
ATOM 668 O O . LEU A 1 87 ? 14.103 -10.868 -5.362 1.00 92.62 87 LEU A O 1
ATOM 672 N N . ALA A 1 88 ? 12.626 -9.420 -4.485 1.00 93.06 88 ALA A N 1
ATOM 673 C CA . ALA A 1 88 ? 12.642 -8.452 -5.575 1.00 93.06 88 ALA A CA 1
ATOM 674 C C . ALA A 1 88 ? 12.330 -9.080 -6.949 1.00 93.06 88 ALA A C 1
ATOM 676 O O . ALA A 1 88 ? 12.964 -8.748 -7.952 1.00 93.06 88 ALA A O 1
ATOM 677 N N . THR A 1 89 ? 11.362 -10.003 -6.971 1.00 95.12 89 THR A N 1
ATOM 678 C CA . THR A 1 89 ? 10.864 -10.711 -8.165 1.00 95.12 89 THR A CA 1
ATOM 679 C C . THR A 1 89 ? 9.441 -10.314 -8.543 1.00 95.12 89 THR A C 1
ATOM 681 O O . THR A 1 89 ? 9.034 -10.512 -9.688 1.00 95.12 89 THR A O 1
ATOM 684 N N . LYS A 1 90 ? 8.685 -9.731 -7.606 1.00 96.75 90 LYS A N 1
ATOM 685 C CA . LYS A 1 90 ? 7.312 -9.272 -7.814 1.00 96.75 90 LYS A CA 1
ATOM 686 C C . LYS A 1 90 ? 7.053 -7.935 -7.138 1.00 96.75 90 LYS A C 1
ATOM 688 O O . LYS A 1 90 ? 7.551 -7.679 -6.040 1.00 96.75 90 LYS A O 1
ATOM 693 N N . VAL A 1 91 ? 6.197 -7.137 -7.762 1.00 97.56 91 VAL A N 1
ATOM 694 C CA . VAL A 1 91 ? 5.634 -5.904 -7.206 1.00 97.56 91 VAL A CA 1
ATOM 695 C C . VAL A 1 91 ? 4.115 -5.929 -7.278 1.00 97.56 91 VAL A C 1
ATOM 697 O O . VAL A 1 91 ? 3.539 -6.675 -8.064 1.00 97.56 91 VAL A O 1
ATOM 700 N N . LYS A 1 92 ? 3.466 -5.090 -6.479 1.00 94.75 92 LYS A N 1
ATOM 701 C CA . LYS A 1 92 ? 2.064 -4.706 -6.668 1.00 94.75 92 LYS A CA 1
ATOM 702 C C . LYS A 1 92 ? 1.882 -3.264 -6.216 1.00 94.75 92 LYS A C 1
ATOM 704 O O . LYS A 1 92 ? 2.604 -2.794 -5.334 1.00 94.75 92 LYS A O 1
ATOM 709 N N . VAL A 1 93 ? 0.909 -2.573 -6.791 1.00 94.00 93 VAL A N 1
ATOM 710 C CA . VAL A 1 93 ? 0.512 -1.227 -6.357 1.00 94.00 93 VAL A CA 1
ATOM 711 C C . VAL A 1 93 ? -0.943 -1.258 -5.948 1.00 94.00 93 VAL A C 1
ATOM 713 O O . VAL A 1 93 ? -1.732 -1.922 -6.602 1.00 94.00 93 VAL A O 1
ATOM 716 N N . VAL A 1 94 ? -1.305 -0.585 -4.865 1.00 86.88 94 VAL A N 1
ATOM 717 C CA . VAL A 1 94 ? -2.685 -0.567 -4.365 1.00 86.88 94 VAL A CA 1
ATOM 718 C C . VAL A 1 94 ? -3.101 0.880 -4.175 1.00 86.88 94 VAL A C 1
ATOM 720 O O . VAL A 1 94 ? -2.495 1.580 -3.365 1.00 86.88 94 VAL A O 1
ATOM 723 N N . LYS A 1 95 ? -4.100 1.350 -4.923 1.00 85.69 95 LYS A N 1
ATOM 724 C CA . LYS A 1 95 ? -4.618 2.716 -4.830 1.00 85.69 95 LYS A CA 1
ATOM 725 C C . LYS A 1 95 ? -5.193 2.931 -3.434 1.00 85.69 95 LYS A C 1
ATOM 727 O O . LYS A 1 95 ? -6.153 2.293 -3.024 1.00 85.69 95 LYS A O 1
ATOM 732 N N . THR A 1 96 ? -4.636 3.888 -2.708 1.00 71.44 96 THR A N 1
ATOM 733 C CA . THR A 1 96 ? -5.077 4.330 -1.382 1.00 71.44 96 THR A CA 1
ATOM 734 C C . THR A 1 96 ? -6.425 5.059 -1.427 1.00 71.44 96 THR A C 1
ATOM 736 O O . THR A 1 96 ? -6.884 5.476 -0.384 1.00 71.44 96 THR A O 1
ATOM 739 N N . GLY A 1 97 ? -7.054 5.228 -2.600 1.00 53.50 97 GLY A N 1
ATOM 740 C CA . GLY A 1 97 ? -8.455 5.655 -2.761 1.00 53.50 97 GLY A CA 1
ATOM 741 C C . GLY A 1 97 ? -9.468 4.503 -2.852 1.00 53.50 97 GLY A C 1
ATOM 742 O O . GLY A 1 97 ? -10.657 4.738 -2.673 1.00 53.50 97 GLY A O 1
ATOM 743 N N . ASP A 1 98 ? -8.996 3.267 -3.061 1.00 49.69 98 ASP A N 1
ATOM 744 C CA . ASP A 1 98 ? -9.727 2.041 -2.680 1.00 49.69 98 ASP A CA 1
ATOM 745 C C . ASP A 1 98 ? -9.539 1.733 -1.185 1.00 49.69 98 ASP A C 1
ATOM 747 O O . ASP A 1 98 ? -10.093 0.785 -0.630 1.00 49.69 98 ASP A O 1
ATOM 751 N N . LEU A 1 99 ? -8.739 2.572 -0.533 1.00 47.66 99 LEU A N 1
ATOM 752 C CA . LEU A 1 99 ? -8.712 2.781 0.893 1.00 47.66 99 LEU A CA 1
ATOM 753 C C . LEU A 1 99 ? -9.398 4.139 1.129 1.00 47.66 99 LEU A C 1
ATOM 755 O O . LEU A 1 99 ? -9.406 5.002 0.252 1.00 47.66 99 LEU A O 1
ATOM 759 N N . PRO A 1 100 ? -10.035 4.375 2.266 1.00 41.53 100 PRO A N 1
ATOM 760 C CA . PRO A 1 100 ? -10.756 5.622 2.426 1.00 41.53 100 PRO A CA 1
ATOM 761 C C . PRO A 1 100 ? -9.827 6.817 2.602 1.00 41.53 100 PRO A C 1
ATOM 763 O O . PRO A 1 100 ? -8.996 6.846 3.510 1.00 41.53 100 PRO A O 1
ATOM 766 N N . VAL A 1 101 ? -9.978 7.818 1.738 1.00 44.22 101 VAL A N 1
ATOM 767 C CA . VAL A 1 101 ? -9.196 9.054 1.795 1.00 44.22 101 VAL A CA 1
ATOM 768 C C . VAL A 1 101 ? -9.717 9.949 2.923 1.00 44.22 101 VAL A C 1
ATOM 770 O O . VAL A 1 101 ? -10.872 10.371 2.916 1.00 44.22 101 VAL A O 1
ATOM 773 N N . GLU A 1 102 ? -8.836 10.301 3.863 1.00 47.19 102 GLU A N 1
ATOM 774 C CA . GLU A 1 102 ? -9.041 11.367 4.854 1.00 47.19 102 GLU A CA 1
ATOM 775 C C . GLU A 1 102 ? -9.009 12.767 4.203 1.00 47.19 102 GLU A C 1
ATOM 777 O O . GLU A 1 102 ? -8.106 13.565 4.445 1.00 47.19 102 GLU A O 1
ATOM 782 N N . SER A 1 103 ? -9.979 13.095 3.350 1.00 42.75 103 SER A N 1
ATOM 783 C CA . SER A 1 103 ? -10.127 14.467 2.830 1.00 42.75 103 SER A CA 1
ATOM 784 C C . SER A 1 103 ? -11.506 15.064 3.083 1.00 42.75 103 SER A C 1
ATOM 786 O O . SER A 1 103 ? -11.931 15.968 2.366 1.00 42.75 103 SER A O 1
ATOM 788 N N . VAL A 1 104 ? -12.210 14.570 4.097 1.00 45.81 104 VAL A N 1
ATOM 789 C CA . VAL A 1 104 ? -13.507 15.106 4.522 1.00 45.81 104 VAL A CA 1
ATOM 790 C C . VAL A 1 104 ? -13.332 15.723 5.897 1.00 45.81 104 VAL A C 1
ATOM 792 O O . VAL A 1 104 ? -12.626 15.128 6.711 1.00 45.81 104 VAL A O 1
ATOM 795 N N . PRO A 1 105 ? -13.934 16.891 6.179 1.00 52.81 105 PRO A N 1
ATOM 796 C CA . PRO A 1 105 ? -14.008 17.382 7.545 1.00 52.81 105 PRO A CA 1
ATOM 797 C C . PRO A 1 105 ? -14.602 16.294 8.434 1.00 52.81 105 PRO A C 1
ATOM 799 O O . PRO A 1 105 ? -15.694 15.806 8.141 1.00 52.81 105 PRO A O 1
ATOM 802 N N . ASP A 1 106 ? -13.868 15.946 9.490 1.00 58.19 106 ASP A N 1
ATOM 803 C CA . ASP A 1 106 ? -14.280 15.044 10.560 1.00 58.19 106 ASP A CA 1
ATOM 804 C C . ASP A 1 106 ? -15.726 15.367 10.966 1.00 58.19 106 ASP A C 1
ATOM 806 O O . ASP A 1 106 ? -15.985 16.363 11.642 1.00 58.19 106 ASP A O 1
ATOM 810 N N . GLN A 1 107 ? -16.689 14.572 10.490 1.00 68.44 107 GLN A N 1
ATOM 811 C CA . GLN A 1 107 ? -18.056 14.652 10.990 1.00 68.44 107 GLN A CA 1
ATOM 812 C C . GLN A 1 107 ? -18.161 13.715 12.191 1.00 68.44 107 GLN A C 1
ATOM 814 O O . GLN A 1 107 ? -17.651 12.588 12.115 1.00 68.44 107 GLN A O 1
ATOM 819 N N . PRO A 1 108 ? -18.806 14.153 13.288 1.00 78.06 108 PRO A N 1
ATOM 820 C CA . PRO A 1 108 ? -19.073 13.283 14.422 1.00 78.06 108 PRO A CA 1
ATOM 821 C C . PRO A 1 108 ? -19.768 12.004 13.957 1.00 78.06 108 PRO A C 1
ATOM 823 O O . PRO A 1 108 ? -20.686 12.058 13.138 1.00 78.06 108 PRO A O 1
ATOM 826 N N . SER A 1 109 ? -19.333 10.858 14.474 1.00 82.62 109 SER A N 1
ATOM 827 C CA . SER A 1 109 ? -20.033 9.595 14.269 1.00 82.62 109 SER A CA 1
ATOM 828 C C . SER A 1 109 ? -20.661 9.099 15.564 1.00 82.62 109 SER A C 1
ATOM 830 O O . SER A 1 109 ? -20.205 9.426 16.658 1.00 82.62 109 SER A O 1
ATOM 832 N N . ASP A 1 110 ? -21.653 8.223 15.434 1.00 86.38 110 ASP A N 1
ATOM 833 C CA . ASP A 1 110 ? -22.243 7.516 16.571 1.00 86.38 110 ASP A CA 1
ATOM 834 C C . ASP A 1 110 ? -21.406 6.308 17.020 1.00 86.38 110 ASP A C 1
ATOM 836 O O . ASP A 1 110 ? -21.900 5.469 17.772 1.00 86.38 110 ASP A O 1
ATOM 840 N N . TRP A 1 111 ? -20.156 6.180 16.566 1.00 83.06 111 TRP A N 1
ATOM 841 C CA . TRP A 1 111 ? -19.251 5.079 16.894 1.00 83.06 111 TRP A CA 1
ATOM 842 C C . TRP A 1 111 ? -18.033 5.564 17.668 1.00 83.06 111 TRP A C 1
ATOM 844 O O . TRP A 1 111 ? -17.579 6.699 17.534 1.00 83.06 111 TRP A O 1
ATOM 854 N N . ALA A 1 112 ? -17.493 4.676 18.495 1.00 86.44 112 ALA A N 1
ATOM 855 C CA . ALA A 1 112 ? -16.304 4.949 19.273 1.00 86.44 112 ALA A CA 1
ATOM 856 C C . ALA A 1 112 ? -15.435 3.701 19.434 1.00 86.44 112 ALA A C 1
ATOM 858 O O . ALA A 1 112 ? -15.928 2.570 19.530 1.00 86.44 112 ALA A O 1
ATOM 859 N N . VAL A 1 113 ? -14.132 3.937 19.551 1.00 83.81 113 VAL A N 1
ATOM 860 C CA . VAL A 1 113 ? -13.182 2.957 20.068 1.00 83.81 113 VAL A CA 1
ATOM 861 C C . VAL A 1 113 ? -13.167 3.077 21.587 1.00 83.81 113 VAL A C 1
ATOM 863 O O . VAL A 1 113 ? -13.002 4.156 22.146 1.00 83.81 113 VAL A O 1
ATOM 866 N N . TRP A 1 114 ? -13.334 1.958 22.274 1.00 85.38 114 TRP A N 1
ATOM 867 C CA . TRP A 1 114 ? -13.070 1.833 23.697 1.00 85.38 114 TRP A CA 1
ATOM 868 C C . TRP A 1 114 ? -11.746 1.095 23.856 1.00 85.38 114 TRP A C 1
ATOM 870 O O . TRP A 1 114 ? -11.674 -0.102 23.592 1.00 85.38 114 TRP A O 1
ATOM 880 N N . ALA A 1 115 ? -10.688 1.813 24.216 1.00 80.19 115 ALA A N 1
ATOM 881 C CA . ALA A 1 115 ? -9.316 1.309 24.216 1.00 80.19 115 ALA A CA 1
ATOM 882 C C . ALA A 1 115 ? -8.701 1.380 25.612 1.00 80.19 115 ALA A C 1
ATOM 884 O O . ALA A 1 115 ? -9.012 2.284 26.384 1.00 80.19 115 ALA A O 1
ATOM 885 N N . GLN A 1 116 ? -7.813 0.438 25.922 1.00 71.88 116 GLN A N 1
ATOM 886 C CA . GLN A 1 116 ? -7.081 0.400 27.184 1.00 71.88 116 GLN A CA 1
ATOM 887 C C . GLN A 1 116 ? -5.658 0.964 26.998 1.00 71.88 116 GLN A C 1
ATOM 889 O O . GLN A 1 116 ? -4.798 0.246 26.497 1.00 71.88 116 GLN A O 1
ATOM 894 N N . SER A 1 117 ? -5.402 2.221 27.402 1.00 65.69 117 SER A N 1
ATOM 895 C CA . SER A 1 117 ? -4.045 2.762 27.666 1.00 65.69 117 SER A CA 1
ATOM 896 C C . SER A 1 117 ? -4.077 4.198 28.240 1.00 65.69 117 SER A C 1
ATOM 898 O O . SER A 1 117 ? -4.620 5.106 27.589 1.00 65.69 117 SER A O 1
ATOM 900 N N . PRO A 1 118 ? -3.478 4.455 29.426 1.00 63.06 118 PRO A N 1
ATOM 901 C CA . PRO A 1 118 ? -3.181 3.508 30.518 1.00 63.06 118 PRO A CA 1
ATOM 902 C C . PRO A 1 118 ? -4.458 2.945 31.174 1.00 63.06 118 PRO A C 1
ATOM 904 O O . PRO A 1 118 ? -4.438 1.861 31.755 1.00 63.06 118 PRO A O 1
ATOM 907 N N . ASP A 1 119 ? -5.584 3.634 30.984 1.00 78.19 119 ASP A N 1
ATOM 908 C CA . ASP A 1 119 ? -6.918 3.251 31.434 1.00 78.19 119 ASP A CA 1
ATOM 909 C C . ASP A 1 119 ? -7.865 3.048 30.248 1.00 78.19 119 ASP A C 1
ATOM 911 O O . ASP A 1 119 ? -7.569 3.416 29.107 1.00 78.19 119 ASP A O 1
ATOM 915 N N . TRP A 1 120 ? -9.017 2.441 30.525 1.00 82.94 120 TRP A N 1
ATOM 916 C CA . TRP A 1 120 ? -10.098 2.339 29.556 1.00 82.94 120 TRP A CA 1
ATOM 917 C C . TRP A 1 120 ? -10.688 3.720 29.265 1.00 82.94 120 TRP A C 1
ATOM 919 O O . TRP A 1 120 ? -11.273 4.347 30.148 1.00 82.94 120 TRP A O 1
ATOM 929 N N . LYS A 1 121 ? -10.562 4.173 28.018 1.00 87.44 121 LYS A N 1
ATOM 930 C CA . LYS A 1 121 ? -11.105 5.452 27.555 1.00 87.44 121 LYS A CA 1
ATOM 931 C C . LYS A 1 121 ? -11.878 5.295 26.255 1.00 87.44 121 LYS A C 1
ATOM 933 O O . LYS A 1 121 ? -11.562 4.441 25.422 1.00 87.44 121 LYS A O 1
ATOM 938 N N . GLN A 1 122 ? -12.883 6.152 26.090 1.00 88.31 122 GLN A N 1
ATOM 939 C CA . GLN A 1 122 ? -13.565 6.316 24.816 1.00 88.31 122 GLN A CA 1
ATOM 940 C C . GLN A 1 122 ? -12.746 7.240 23.924 1.00 88.31 122 GLN A C 1
ATOM 942 O O . GLN A 1 122 ? -12.257 8.273 24.374 1.00 88.31 122 GLN A O 1
ATOM 947 N N . ILE A 1 123 ? -12.628 6.857 22.662 1.00 84.75 123 ILE A N 1
ATOM 948 C CA . ILE A 1 123 ? -12.065 7.658 21.587 1.00 84.75 123 ILE A CA 1
ATOM 949 C C . ILE A 1 123 ? -13.139 7.712 20.509 1.00 84.75 123 ILE A C 1
ATOM 951 O O . ILE A 1 123 ? -13.493 6.681 19.929 1.00 84.75 123 ILE A O 1
ATOM 955 N N . ASP A 1 124 ? -13.695 8.898 20.293 1.00 85.50 124 ASP A N 1
ATOM 956 C CA . ASP A 1 124 ? -14.763 9.087 19.320 1.00 85.50 124 ASP A CA 1
ATOM 957 C C . ASP A 1 124 ? -14.241 8.847 17.901 1.00 85.50 124 ASP A C 1
ATOM 959 O O . ASP A 1 124 ? -13.100 9.180 17.563 1.00 85.50 124 ASP A O 1
ATOM 963 N N . MET A 1 125 ? -15.079 8.224 17.076 1.00 82.19 125 MET A N 1
ATOM 964 C CA . MET A 1 125 ? -14.786 8.010 15.666 1.00 82.19 125 MET A CA 1
ATOM 965 C C . MET A 1 125 ? -15.446 9.091 14.818 1.00 82.19 125 MET A C 1
ATOM 967 O O . MET A 1 125 ? -16.457 9.687 15.198 1.00 82.19 125 MET A O 1
ATOM 971 N N . VAL A 1 126 ? -14.901 9.290 13.627 1.00 77.94 126 VAL A N 1
ATOM 972 C CA . VAL A 1 126 ? -15.422 10.208 12.614 1.00 77.94 126 VAL A CA 1
ATOM 973 C C . VAL A 1 126 ? -15.880 9.421 11.393 1.00 77.94 126 VAL A C 1
ATOM 975 O O . VAL A 1 126 ? -15.318 8.365 11.089 1.00 77.94 126 VAL A O 1
ATOM 978 N N . THR A 1 127 ? -16.891 9.918 10.682 1.00 72.69 127 THR A N 1
ATOM 979 C CA . THR A 1 127 ? -17.263 9.369 9.368 1.00 72.69 127 THR A CA 1
ATOM 980 C C . THR A 1 127 ? -16.400 9.967 8.263 1.00 72.69 127 THR A C 1
ATOM 982 O O . THR A 1 127 ? -15.870 11.069 8.406 1.00 72.69 127 THR A O 1
ATOM 985 N N . THR A 1 128 ? -16.315 9.283 7.125 1.00 65.94 128 THR A N 1
ATOM 986 C CA . THR A 1 128 ? -15.603 9.790 5.937 1.00 65.94 128 THR A CA 1
ATOM 987 C C . THR A 1 128 ? -16.525 9.877 4.721 1.00 65.94 128 THR A C 1
ATOM 989 O O . THR A 1 128 ? -17.721 9.624 4.820 1.00 65.94 128 THR A O 1
ATOM 992 N N . THR A 1 129 ? -15.976 10.223 3.555 1.00 60.53 129 THR A N 1
ATOM 993 C CA . THR A 1 129 ? -16.687 10.194 2.265 1.00 60.53 129 THR A CA 1
ATOM 994 C C . THR A 1 129 ? -16.991 8.779 1.809 1.00 60.53 129 THR A C 1
ATOM 996 O O . THR A 1 129 ? -17.832 8.605 0.932 1.00 60.53 129 THR A O 1
ATOM 999 N N . VAL A 1 130 ? -16.305 7.777 2.364 1.00 57.56 130 VAL A N 1
ATOM 1000 C CA . VAL A 1 130 ? -16.616 6.377 2.101 1.00 57.56 130 VAL A CA 1
ATOM 1001 C C . VAL A 1 130 ? -17.823 5.989 2.956 1.00 57.56 130 VAL A C 1
ATOM 1003 O O . VAL A 1 130 ? -17.745 6.093 4.185 1.00 57.56 130 VAL A O 1
ATOM 1006 N N . PRO A 1 131 ? -18.936 5.553 2.337 1.00 60.66 131 PRO A N 1
ATOM 1007 C CA . PRO A 1 131 ? -20.097 5.072 3.071 1.00 60.66 131 PRO A CA 1
ATOM 1008 C C . PRO A 1 131 ? -19.715 3.963 4.054 1.00 60.66 131 PRO A C 1
ATOM 1010 O O . PRO A 1 131 ? -18.888 3.110 3.739 1.00 60.66 131 PRO A O 1
ATOM 1013 N N . GLU A 1 132 ? -20.324 3.991 5.241 1.00 66.38 132 GLU A N 1
ATOM 1014 C CA . GLU A 1 132 ? -20.144 2.986 6.305 1.00 66.38 132 GLU A CA 1
ATOM 1015 C C . GLU A 1 132 ? -18.718 2.877 6.868 1.00 66.38 132 GLU A C 1
ATOM 1017 O O . GLU A 1 1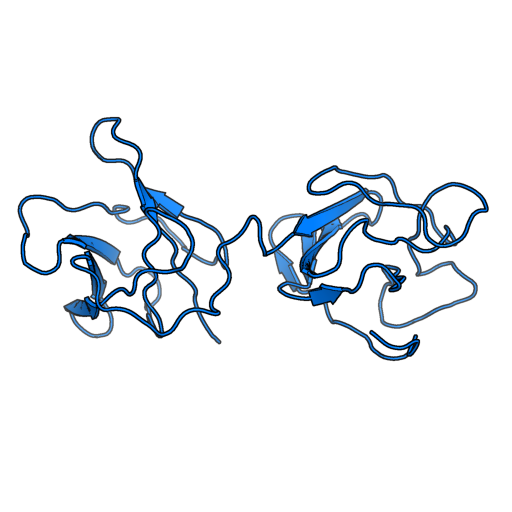32 ? -18.403 1.945 7.609 1.00 66.38 132 GLU A O 1
ATOM 1022 N N . LEU A 1 133 ? -17.860 3.856 6.576 1.00 66.06 133 LEU A N 1
ATOM 1023 C CA . LEU A 1 133 ? -16.562 3.961 7.209 1.00 66.06 133 LEU A CA 1
ATOM 1024 C C . LEU A 1 133 ? -16.573 4.860 8.442 1.00 66.06 133 LEU A C 1
ATOM 1026 O O . LEU A 1 133 ? -16.925 6.039 8.364 1.00 66.06 133 LEU A O 1
ATOM 1030 N N . TYR A 1 134 ? -15.955 4.340 9.502 1.00 74.50 134 TYR A N 1
ATOM 1031 C CA . TYR A 1 134 ? -15.617 5.060 10.720 1.00 74.50 134 TYR A CA 1
ATOM 1032 C C . TYR A 1 134 ? -14.112 4.994 11.002 1.00 74.50 134 TYR A C 1
ATOM 1034 O O . TYR A 1 134 ? -13.500 3.928 10.883 1.00 74.50 134 TYR A O 1
ATOM 1042 N N . VAL A 1 135 ? -13.524 6.114 11.430 1.00 73.06 135 VAL A N 1
ATOM 1043 C CA . VAL A 1 135 ? -12.088 6.237 11.739 1.00 73.06 135 VAL A CA 1
ATOM 1044 C C . VAL A 1 135 ? -11.893 6.795 13.147 1.00 73.06 135 VAL A C 1
ATOM 1046 O O . VAL A 1 135 ? -12.457 7.832 13.474 1.00 73.06 135 VAL A O 1
ATOM 1049 N N . ALA A 1 136 ? -11.064 6.147 13.971 1.00 74.81 136 ALA A N 1
ATOM 1050 C CA . ALA A 1 136 ? -10.527 6.743 15.200 1.00 74.81 136 ALA A CA 1
ATOM 1051 C C . ALA A 1 136 ? -9.092 7.226 14.958 1.00 74.81 136 ALA A C 1
ATOM 1053 O O . ALA A 1 136 ? -8.269 6.482 14.419 1.00 74.81 136 ALA A O 1
ATOM 1054 N N . LYS A 1 137 ? -8.786 8.455 15.378 1.00 66.38 137 LYS A N 1
ATOM 1055 C CA . LYS A 1 137 ? -7.462 9.080 15.234 1.00 66.38 137 LYS A CA 1
ATOM 1056 C C . LYS A 1 137 ? -6.756 9.155 16.586 1.00 66.38 137 LYS A C 1
ATOM 1058 O O . LYS A 1 137 ? -7.411 9.264 17.618 1.00 66.38 137 LYS A O 1
ATOM 1063 N N . GLY A 1 138 ? -5.421 9.105 16.579 1.00 62.91 138 GLY A N 1
ATOM 1064 C CA . GLY A 1 138 ? -4.616 9.243 17.802 1.00 62.91 138 GLY A CA 1
ATOM 1065 C C . GLY A 1 138 ? -4.856 8.131 18.830 1.00 62.91 138 GLY A C 1
ATOM 1066 O O . GLY A 1 138 ? -4.749 8.360 20.032 1.00 62.91 138 GLY A O 1
ATOM 1067 N N . VAL A 1 139 ? -5.235 6.935 18.368 1.00 69.25 139 VAL A N 1
ATOM 1068 C CA . VAL A 1 139 ? -5.447 5.787 19.249 1.00 69.25 139 VAL A CA 1
ATOM 1069 C C . VAL A 1 139 ? -4.092 5.211 19.638 1.00 69.25 139 VAL A C 1
ATOM 1071 O O . VAL A 1 139 ? -3.467 4.507 18.851 1.00 69.25 139 VAL A O 1
ATOM 1074 N N . GLU A 1 140 ? -3.662 5.488 20.862 1.00 65.44 140 GLU A N 1
ATOM 1075 C CA . GLU A 1 140 ? -2.512 4.828 21.474 1.00 65.44 140 GLU A CA 1
ATOM 1076 C C . GLU A 1 140 ? -2.957 3.540 22.181 1.00 65.44 140 GLU A C 1
ATOM 1078 O O . GLU A 1 140 ? -3.880 3.546 22.998 1.00 65.44 140 GLU A O 1
ATOM 1083 N N . LEU A 1 141 ? -2.299 2.429 21.854 1.00 65.19 141 LEU A N 1
ATOM 1084 C CA . LEU A 1 141 ? -2.485 1.122 22.475 1.00 65.19 141 LEU A CA 1
ATOM 1085 C C . LEU A 1 141 ? -1.132 0.628 22.973 1.00 65.19 141 LEU A C 1
ATOM 1087 O O . LEU A 1 141 ? -0.202 0.413 22.195 1.00 65.19 141 LEU A O 1
ATOM 1091 N N . GLU A 1 142 ? -1.029 0.390 24.276 1.00 60.47 142 GLU A N 1
ATOM 1092 C CA . GLU A 1 142 ? 0.125 -0.318 24.817 1.00 60.47 142 GLU A CA 1
ATOM 1093 C C . GLU A 1 142 ? 0.142 -1.778 24.343 1.00 60.47 142 GLU A C 1
ATOM 1095 O O . GLU A 1 142 ? -0.884 -2.385 24.010 1.00 60.47 142 GLU A O 1
ATOM 1100 N N . ALA A 1 143 ? 1.335 -2.374 24.357 1.00 58.22 143 ALA A N 1
ATOM 1101 C CA . ALA A 1 143 ? 1.495 -3.786 24.053 1.00 58.22 143 ALA A CA 1
ATOM 1102 C C . ALA A 1 143 ? 0.581 -4.645 24.947 1.00 58.22 143 ALA A C 1
ATOM 1104 O O . ALA A 1 143 ? 0.495 -4.437 26.158 1.00 58.22 143 ALA A O 1
ATOM 1105 N N . TYR A 1 144 ? -0.069 -5.640 24.335 1.00 59.34 144 TYR A N 1
ATOM 1106 C CA . TYR A 1 144 ? -0.968 -6.596 24.998 1.00 59.34 144 TYR A CA 1
ATOM 1107 C C . TYR A 1 144 ? -2.257 -5.997 25.580 1.00 59.34 144 TYR A C 1
ATOM 1109 O O . TYR A 1 144 ? -2.930 -6.646 26.383 1.00 59.34 144 TYR A O 1
ATOM 1117 N N . LYS A 1 145 ? -2.631 -4.780 25.181 1.00 67.62 145 LYS A N 1
ATOM 1118 C CA . LYS A 1 145 ? -3.914 -4.190 25.560 1.00 67.62 145 LYS A CA 1
ATOM 1119 C C . LYS A 1 145 ? -5.012 -4.527 24.566 1.00 67.62 145 LYS A C 1
ATOM 1121 O O . LYS A 1 145 ? -4.767 -4.808 23.396 1.00 67.62 145 LYS A O 1
ATOM 1126 N N . SER A 1 146 ? -6.239 -4.517 25.074 1.00 71.75 146 SER A N 1
ATOM 1127 C CA . SER A 1 146 ? -7.439 -4.772 24.282 1.00 71.75 146 SER A CA 1
ATOM 1128 C C . SER A 1 146 ? -8.113 -3.464 23.884 1.00 71.75 146 SER A C 1
ATOM 1130 O O . SER A 1 146 ? -8.015 -2.452 24.582 1.00 71.75 146 SER A O 1
ATOM 1132 N N . PHE A 1 147 ? -8.862 -3.513 22.789 1.00 76.69 147 PHE A N 1
ATOM 1133 C CA . PHE A 1 147 ? -9.844 -2.494 22.462 1.00 76.69 147 PHE A CA 1
ATOM 1134 C C . PHE A 1 147 ? -11.141 -3.145 21.988 1.00 76.69 147 PHE A C 1
ATOM 1136 O O . PHE A 1 147 ? -11.182 -4.311 21.589 1.00 76.69 147 PHE A O 1
ATOM 1143 N N . LEU A 1 148 ? -12.208 -2.365 22.050 1.00 80.44 148 LEU A N 1
ATOM 1144 C CA . LEU A 1 148 ? -13.522 -2.674 21.521 1.00 80.44 148 LEU A CA 1
ATOM 1145 C C . LEU A 1 148 ? -13.945 -1.526 20.606 1.00 80.44 148 LEU A C 1
ATOM 1147 O O . LEU A 1 148 ? -13.547 -0.383 20.806 1.00 80.44 148 LEU A O 1
ATOM 1151 N N . VAL A 1 149 ? -14.796 -1.820 19.639 1.00 79.94 149 VAL A N 1
ATOM 1152 C CA . VAL A 1 149 ? -15.535 -0.833 18.855 1.00 79.94 149 VAL A CA 1
ATOM 1153 C C . VAL A 1 149 ? -17.001 -0.972 19.230 1.00 79.94 149 VAL A C 1
ATOM 1155 O O . VAL A 1 149 ? -17.529 -2.084 19.302 1.00 79.94 149 VAL A O 1
ATOM 1158 N N . LYS A 1 150 ? -17.664 0.143 19.518 1.00 83.81 150 LYS A N 1
ATOM 1159 C CA . LYS A 1 150 ? -19.071 0.155 19.929 1.00 83.81 150 LYS A CA 1
ATOM 1160 C C . LYS A 1 150 ? -19.771 1.412 19.425 1.00 83.81 150 LYS A C 1
ATOM 1162 O O . LYS A 1 150 ? -19.098 2.424 19.218 1.00 83.81 150 LYS A O 1
ATOM 1167 N N . PRO A 1 151 ? -21.108 1.410 19.321 1.00 85.06 151 PRO A N 1
ATOM 1168 C CA . PRO A 1 151 ? -21.834 2.664 19.261 1.00 85.06 151 PRO A CA 1
ATOM 1169 C C . PRO A 1 151 ? -21.521 3.504 20.515 1.00 85.06 151 PRO A C 1
ATOM 1171 O O . PRO A 1 151 ? -21.451 2.979 21.634 1.00 85.06 151 PRO A O 1
ATOM 1174 N N . ALA A 1 152 ? -21.317 4.809 20.353 1.00 81.56 152 ALA A N 1
ATOM 1175 C CA . ALA A 1 152 ? -20.868 5.726 21.397 1.00 81.56 152 ALA A CA 1
ATOM 1176 C C . ALA A 1 152 ? -21.767 5.655 22.646 1.00 81.56 152 ALA A C 1
ATOM 1178 O O . ALA A 1 152 ? -21.266 5.556 23.766 1.00 81.56 152 ALA A O 1
ATOM 1179 N N . ALA A 1 153 ? -23.084 5.555 22.457 1.00 82.88 153 ALA A N 1
ATOM 1180 C CA . ALA A 1 153 ? -24.066 5.503 23.540 1.00 82.88 153 ALA A CA 1
ATOM 1181 C C . ALA A 1 153 ? -24.533 4.085 23.948 1.00 82.88 153 ALA A C 1
ATOM 1183 O O . ALA A 1 153 ? -25.415 3.969 24.797 1.00 82.88 153 ALA A O 1
ATOM 1184 N N . ASN A 1 154 ? -23.998 2.996 23.371 1.00 80.44 154 ASN A N 1
ATOM 1185 C CA . ASN A 1 154 ? -24.542 1.645 23.587 1.00 80.44 154 ASN A CA 1
ATOM 1186 C C . ASN A 1 154 ? -23.462 0.586 23.868 1.00 80.44 154 ASN A C 1
ATOM 1188 O O . ASN A 1 154 ? -22.600 0.317 23.040 1.00 80.44 154 ASN A O 1
ATOM 1192 N N . TRP A 1 155 ? -23.567 -0.075 25.023 1.00 78.56 155 TRP A N 1
ATOM 1193 C CA . TRP A 1 155 ? -22.665 -1.148 25.469 1.00 78.56 155 TRP A CA 1
ATOM 1194 C C . TRP A 1 155 ? -23.124 -2.568 25.126 1.00 78.56 155 TRP A C 1
ATOM 1196 O O . TRP A 1 155 ? -22.345 -3.528 25.220 1.00 78.56 155 TRP A O 1
ATOM 1206 N N . SER A 1 156 ? -24.393 -2.709 24.749 1.00 77.44 156 SER A N 1
ATOM 1207 C CA . SER A 1 156 ? -25.009 -3.993 24.405 1.00 77.44 156 SER A CA 1
ATOM 1208 C C . SER A 1 156 ? -24.458 -4.530 23.087 1.00 77.44 156 SER A C 1
ATOM 1210 O O . SER A 1 156 ? -24.307 -5.738 22.927 1.00 77.44 156 SER A O 1
ATOM 1212 N N . THR A 1 157 ? -24.082 -3.623 22.181 1.00 73.44 157 THR A N 1
ATOM 1213 C CA . THR A 1 157 ? -23.475 -3.945 20.887 1.00 73.44 157 THR A CA 1
ATOM 1214 C C . THR A 1 157 ? -22.009 -3.541 20.919 1.00 73.44 157 THR A C 1
ATOM 1216 O O . THR A 1 157 ? -21.694 -2.364 21.068 1.00 73.44 157 THR A O 1
ATOM 1219 N N . LYS A 1 158 ? -21.104 -4.513 20.815 1.00 75.31 158 LYS A N 1
ATOM 1220 C CA . LYS A 1 158 ? -19.660 -4.274 20.784 1.00 75.31 158 LYS A CA 1
ATOM 1221 C C . LYS A 1 158 ? -18.975 -5.321 19.924 1.00 75.31 158 LYS A C 1
ATOM 1223 O O . LYS A 1 158 ? -19.336 -6.495 19.954 1.00 75.31 158 LYS A O 1
ATOM 1228 N N . TYR A 1 159 ? -17.956 -4.871 19.218 1.00 72.81 159 TYR A N 1
ATOM 1229 C CA . TYR A 1 159 ? -17.110 -5.656 18.336 1.00 72.81 159 TYR A CA 1
ATOM 1230 C C . TYR A 1 159 ? -15.693 -5.578 18.888 1.00 72.81 159 TYR A C 1
ATOM 1232 O O . TYR A 1 159 ? -15.276 -4.536 19.387 1.00 72.81 159 TYR A O 1
ATOM 1240 N N . GLY A 1 160 ? -14.936 -6.664 18.841 1.00 64.62 160 GLY A N 1
ATOM 1241 C CA . GLY A 1 160 ? -13.564 -6.629 19.325 1.00 64.62 160 GLY A CA 1
ATOM 1242 C C . GLY A 1 160 ? -12.821 -7.917 19.054 1.00 64.62 160 GLY A C 1
ATOM 1243 O O . GLY A 1 160 ? -13.419 -8.945 18.740 1.00 64.62 160 GLY A O 1
ATOM 1244 N N . CYS A 1 161 ? -11.506 -7.851 19.202 1.00 54.06 161 CYS A N 1
ATOM 1245 C CA . CYS A 1 161 ? -10.643 -9.016 19.221 1.00 54.06 161 CYS A CA 1
ATOM 1246 C C . CYS A 1 161 ? -10.257 -9.308 20.680 1.00 54.06 161 CYS A C 1
ATOM 1248 O O . CYS A 1 161 ? -9.631 -8.481 21.343 1.00 54.06 161 CYS A O 1
ATOM 1250 N N . GLY A 1 162 ? -10.660 -10.465 21.215 1.00 49.69 162 GLY A N 1
ATOM 1251 C CA . GLY A 1 162 ? -10.129 -10.945 22.497 1.00 49.69 162 GLY A CA 1
ATOM 1252 C C . GLY A 1 162 ? -8.626 -11.202 22.379 1.00 49.69 162 GLY A C 1
ATOM 1253 O O . GLY A 1 162 ? -8.191 -11.551 21.293 1.00 49.69 162 GLY A O 1
ATOM 1254 N N . ALA A 1 163 ? -7.869 -11.004 23.468 1.00 39.78 163 ALA A N 1
ATOM 1255 C CA . ALA A 1 163 ? -6.406 -11.114 23.599 1.00 39.78 163 ALA A CA 1
ATOM 1256 C C . ALA A 1 163 ? -5.677 -11.829 22.438 1.00 39.78 163 ALA A C 1
ATOM 1258 O O . ALA A 1 163 ? -5.314 -13.001 22.542 1.00 39.78 163 ALA A O 1
ATOM 1259 N N . VAL A 1 164 ? -5.444 -11.120 21.330 1.00 38.53 164 VAL A N 1
ATOM 1260 C CA . VAL A 1 164 ? -4.586 -11.606 20.247 1.00 38.53 164 VAL A CA 1
ATOM 1261 C C . VAL A 1 164 ? -3.233 -10.943 20.423 1.00 38.53 164 VAL A C 1
ATOM 1263 O O . VAL A 1 164 ? -3.128 -9.719 20.526 1.00 38.53 164 VAL A O 1
ATOM 1266 N N . ASN A 1 165 ? -2.191 -11.765 20.488 1.00 33.75 165 ASN A N 1
ATOM 1267 C CA . ASN A 1 165 ? -0.816 -11.301 20.517 1.00 33.75 165 ASN A CA 1
ATOM 1268 C C . ASN A 1 165 ? -0.528 -10.508 19.231 1.00 33.75 165 ASN A C 1
ATOM 1270 O O . ASN A 1 165 ? -0.484 -11.077 18.144 1.00 33.75 165 ASN A O 1
ATOM 1274 N N . TYR A 1 166 ? -0.298 -9.206 19.412 1.00 35.50 166 TYR A N 1
ATOM 1275 C CA . TYR A 1 166 ? 0.160 -8.214 18.433 1.00 35.50 166 TYR A CA 1
ATOM 1276 C C . TYR A 1 166 ? -0.858 -7.770 17.369 1.00 35.50 166 TYR A C 1
ATOM 1278 O O . TYR A 1 166 ? -1.114 -8.463 16.390 1.00 35.50 166 TYR A O 1
ATOM 1286 N N . ILE A 1 167 ? -1.297 -6.511 17.470 1.00 40.22 167 ILE A N 1
ATOM 1287 C CA . ILE A 1 167 ? -1.709 -5.713 16.308 1.00 40.22 167 ILE A CA 1
ATOM 1288 C C . ILE A 1 167 ? -0.557 -4.753 16.014 1.00 40.22 167 ILE A C 1
ATOM 1290 O O . ILE A 1 167 ? -0.480 -3.651 16.546 1.00 40.22 167 ILE A O 1
ATOM 1294 N N . LYS A 1 168 ? 0.408 -5.214 15.214 1.00 34.72 168 LYS A N 1
ATOM 1295 C CA . LYS A 1 168 ? 1.397 -4.346 14.563 1.00 34.72 168 LYS A CA 1
ATOM 1296 C C . LYS A 1 168 ? 0.933 -4.146 13.134 1.00 34.72 168 LYS A C 1
ATOM 1298 O O . LYS 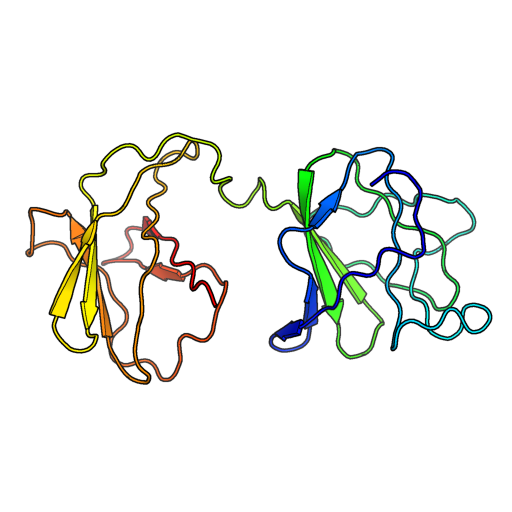A 1 168 ? 1.334 -4.912 12.260 1.00 34.72 168 LYS A O 1
ATOM 1303 N N . SER A 1 169 ? 0.032 -3.203 12.887 1.00 35.00 169 SER A N 1
ATOM 1304 C CA . SER A 1 169 ? -0.415 -3.017 11.514 1.00 35.00 169 SER A CA 1
ATOM 1305 C C . SER A 1 169 ? -0.929 -1.626 11.195 1.00 35.00 169 SER A C 1
ATOM 1307 O O . SER A 1 169 ? -1.820 -1.129 11.872 1.00 35.00 169 SER A O 1
ATOM 1309 N N . ASN A 1 170 ? -0.491 -1.118 10.045 1.00 37.62 170 ASN A N 1
ATOM 1310 C CA . ASN A 1 170 ? -1.229 -0.169 9.209 1.00 37.62 170 ASN A CA 1
ATOM 1311 C C . ASN A 1 170 ? -2.314 -0.901 8.379 1.00 37.62 170 ASN A C 1
ATOM 1313 O O . ASN A 1 170 ? -2.675 -0.469 7.289 1.00 37.62 170 ASN A O 1
ATOM 1317 N N . LYS A 1 171 ? -2.793 -2.064 8.857 1.00 40.28 171 LYS A N 1
ATOM 1318 C CA . LYS A 1 171 ? -3.727 -2.947 8.144 1.00 40.28 171 LYS A CA 1
ATOM 1319 C C . LYS A 1 171 ? -5.140 -2.829 8.695 1.00 40.28 171 LYS A C 1
ATOM 1321 O O . LYS A 1 171 ? -5.365 -2.648 9.887 1.00 40.28 171 LYS A O 1
ATOM 1326 N N . TYR A 1 172 ? -6.072 -3.022 7.773 1.00 48.16 172 TYR A N 1
ATOM 1327 C CA . TYR A 1 172 ? -7.509 -3.140 7.972 1.00 48.16 172 TYR A CA 1
ATOM 1328 C C . TYR A 1 172 ? -7.847 -4.311 8.893 1.00 48.16 172 TYR A C 1
ATOM 1330 O O . TYR A 1 172 ? -7.396 -5.433 8.656 1.00 48.16 172 TYR A O 1
ATOM 1338 N N . ILE A 1 173 ? -8.678 -4.069 9.909 1.00 46.56 173 ILE A N 1
ATOM 1339 C CA . ILE A 1 173 ? -9.238 -5.130 10.749 1.00 46.56 173 ILE A CA 1
ATOM 1340 C C . ILE A 1 173 ? -10.746 -5.147 10.529 1.00 46.56 173 ILE A C 1
ATOM 1342 O O . ILE A 1 173 ? -11.488 -4.318 11.053 1.00 46.56 173 ILE A O 1
ATOM 1346 N N . LYS A 1 174 ? -11.208 -6.132 9.758 1.00 42.97 174 LYS A N 1
ATOM 1347 C CA . LYS A 1 174 ? -12.631 -6.455 9.669 1.00 42.97 174 LYS A CA 1
ATOM 1348 C C . LYS A 1 174 ? -13.033 -7.171 10.958 1.00 42.97 174 LYS A C 1
ATOM 1350 O O . LYS A 1 174 ? -12.475 -8.222 11.266 1.00 42.97 174 LYS A O 1
ATOM 1355 N N . ALA A 1 175 ? -13.972 -6.609 11.715 1.00 44.00 175 ALA A N 1
ATOM 1356 C CA . ALA A 1 175 ? -14.497 -7.244 12.921 1.00 44.00 175 ALA A CA 1
ATOM 1357 C C . ALA A 1 175 ? -15.984 -7.544 12.723 1.00 44.00 175 ALA A C 1
ATOM 1359 O O . ALA A 1 175 ? -16.793 -6.629 12.596 1.00 44.00 175 ALA A O 1
ATOM 1360 N N . SER A 1 176 ? -16.344 -8.826 12.706 1.00 41.41 176 SER A N 1
ATOM 1361 C CA . SER A 1 176 ? -17.729 -9.288 12.578 1.00 41.41 176 SER A CA 1
ATOM 1362 C C . SER A 1 176 ? -18.312 -9.670 13.938 1.00 41.41 176 SER A C 1
ATOM 1364 O O . SER A 1 176 ? -17.631 -10.315 14.739 1.00 41.41 176 SER A O 1
ATOM 1366 N N . GLN A 1 177 ? -19.594 -9.381 14.165 1.00 38.31 177 GLN A N 1
ATOM 1367 C CA . GLN A 1 177 ? -20.383 -10.008 15.231 1.00 38.31 177 GLN A CA 1
ATOM 1368 C C . GLN A 1 177 ? -21.419 -10.925 14.576 1.00 38.31 177 GLN A C 1
ATOM 1370 O O . GLN A 1 177 ? -22.199 -10.474 13.744 1.00 38.31 177 GLN A O 1
ATOM 1375 N N . ASN A 1 178 ? -21.434 -12.213 14.939 1.00 35.91 178 ASN A N 1
ATOM 1376 C CA . ASN A 1 178 ? -22.461 -13.181 14.520 1.00 35.91 178 ASN A CA 1
ATOM 1377 C C . ASN A 1 178 ? -22.761 -13.222 13.001 1.00 35.91 178 ASN A C 1
ATOM 1379 O O . ASN A 1 178 ? -23.910 -13.400 12.608 1.00 35.91 178 ASN A O 1
ATOM 1383 N N . GLY A 1 179 ? -21.752 -13.049 12.139 1.00 34.09 179 GLY A N 1
ATOM 1384 C CA . GLY A 1 179 ? -21.922 -13.113 10.679 1.00 34.09 179 GLY A CA 1
ATOM 1385 C C . GLY A 1 179 ? -22.474 -11.843 10.015 1.00 34.09 179 GLY A C 1
ATOM 1386 O O . GLY A 1 179 ? -22.665 -11.844 8.803 1.00 34.09 179 GLY A O 1
ATOM 1387 N N . GLY A 1 180 ? -22.699 -10.762 10.773 1.00 33.34 180 GLY A N 1
ATOM 1388 C CA . GLY A 1 180 ? -22.866 -9.414 10.232 1.00 33.34 180 GLY A CA 1
ATOM 1389 C C . GLY A 1 180 ? -21.498 -8.764 10.046 1.00 33.34 180 GLY A C 1
ATOM 1390 O O . GLY A 1 180 ? -20.772 -8.532 11.018 1.00 33.34 180 GLY A O 1
ATOM 1391 N N . ASP A 1 181 ? -21.121 -8.519 8.798 1.00 38.12 181 ASP A N 1
ATOM 1392 C CA . ASP A 1 181 ? -19.857 -7.882 8.455 1.00 38.12 181 ASP A CA 1
ATOM 1393 C C . ASP A 1 181 ? -19.969 -6.365 8.625 1.00 38.12 181 ASP A C 1
ATOM 1395 O O . ASP A 1 181 ? -20.689 -5.717 7.872 1.00 38.12 181 ASP A O 1
ATOM 1399 N N . ILE A 1 182 ? -19.226 -5.786 9.572 1.00 40.72 182 ILE A N 1
ATOM 1400 C CA . ILE A 1 182 ? -18.959 -4.344 9.589 1.00 40.72 182 ILE A CA 1
ATOM 1401 C C . ILE A 1 182 ? -17.446 -4.138 9.479 1.00 40.72 182 ILE A C 1
ATOM 1403 O O . ILE A 1 182 ? -16.653 -4.840 10.115 1.00 40.72 182 ILE A O 1
ATOM 1407 N N . SER A 1 183 ? -17.032 -3.223 8.604 1.00 41.50 183 SER A N 1
ATOM 1408 C CA . SER A 1 183 ? -15.619 -2.964 8.313 1.00 41.50 183 SER A CA 1
ATOM 1409 C C . SER A 1 183 ? -15.152 -1.725 9.075 1.00 41.50 183 SER A C 1
ATOM 1411 O O . SER A 1 183 ? -15.698 -0.644 8.883 1.00 41.50 183 SER A O 1
ATOM 1413 N N . TRP A 1 184 ? -14.135 -1.869 9.929 1.00 48.38 184 TRP A N 1
ATOM 1414 C CA . TRP A 1 184 ? -13.585 -0.776 10.740 1.00 48.38 184 TRP A CA 1
ATOM 1415 C C . TRP A 1 184 ? -12.103 -0.558 10.444 1.00 48.38 184 TRP A C 1
ATOM 1417 O O . TRP A 1 184 ? -11.401 -1.453 9.967 1.00 48.38 184 TRP A O 1
ATOM 1427 N N . TYR A 1 185 ? -11.630 0.656 10.727 1.00 47.34 185 TYR A N 1
ATOM 1428 C CA . TYR A 1 185 ? -10.321 1.127 10.298 1.00 47.34 185 TYR A CA 1
ATOM 1429 C C . TYR A 1 185 ? -9.618 1.754 11.496 1.00 47.34 185 TYR A C 1
ATOM 1431 O O . TYR A 1 185 ? -10.092 2.732 12.075 1.00 47.34 185 TYR A O 1
ATOM 1439 N N . LEU A 1 186 ? -8.487 1.167 11.881 1.00 45.56 186 LEU A N 1
ATOM 1440 C CA . LEU A 1 186 ? -7.630 1.689 12.937 1.00 45.56 186 LEU A CA 1
ATOM 1441 C C . LEU A 1 186 ? -6.294 2.072 12.303 1.00 45.56 186 LEU A C 1
ATOM 1443 O O . LEU A 1 186 ? -5.628 1.224 11.711 1.00 45.56 186 LEU A O 1
ATOM 1447 N N . ARG A 1 187 ? -5.910 3.346 12.408 1.00 39.25 187 ARG A N 1
ATOM 1448 C CA . ARG A 1 187 ? -4.607 3.832 11.949 1.00 39.25 187 ARG A CA 1
ATOM 1449 C C . ARG A 1 187 ? -3.765 4.211 13.160 1.00 39.25 187 ARG A C 1
ATOM 1451 O O . ARG A 1 187 ? -4.137 5.111 13.907 1.00 39.25 187 ARG A O 1
ATOM 1458 N N . TYR A 1 188 ? -2.629 3.540 13.327 1.00 34.53 188 TYR A N 1
ATOM 1459 C CA . TYR A 1 188 ? -1.598 3.955 14.274 1.00 34.53 188 TYR A CA 1
ATOM 1460 C C . TYR A 1 188 ? -0.718 5.009 13.593 1.00 34.53 188 TYR A C 1
ATOM 1462 O O . TYR A 1 188 ? -0.270 4.808 12.463 1.00 34.53 188 TYR A O 1
ATOM 1470 N N . LEU A 1 189 ? -0.506 6.149 14.244 1.00 30.11 189 LEU A N 1
ATOM 1471 C CA . LEU A 1 189 ? 0.433 7.175 13.792 1.00 30.11 189 LEU A CA 1
ATOM 1472 C C . LEU A 1 189 ? 1.659 7.092 14.711 1.00 30.11 189 LEU A C 1
ATOM 1474 O O . LEU A 1 189 ? 1.490 7.112 15.929 1.00 30.11 189 LEU A O 1
ATOM 1478 N N . PHE A 1 190 ? 2.853 6.935 14.133 1.00 31.94 190 PHE A N 1
ATOM 1479 C CA . PHE A 1 190 ? 4.129 7.137 14.833 1.00 31.94 190 PHE A CA 1
ATOM 1480 C C . PHE A 1 190 ? 4.582 8.585 14.669 1.00 31.94 190 PHE A C 1
ATOM 1482 O O . PHE A 1 190 ? 4.340 9.140 13.570 1.00 31.94 190 PHE A O 1
#

Sequence (190 aa):
MTGNWNSEIRMTLDGDWYVAENVKITSSDQFKFRANGNWDGGTSDRGAAGDADGVLIENNVETAVYQGGKNFCVSEGGFYSLYINKLATKVKVVKTGDLPVESVPDQPSDWAVWAQSPDWKQIDMVTTTVPELYVAKGVELEAYKSFLVKPAANWSTKYGCGAVNYIKSNKYIKASQNGGDISWYLRYLF

Secondary structure (DSSP, 8-state):
--S-TT-----EEETTEEEEEEEEE-TT--B-EESTT--GGGSSEEEBSSS-SSEEPPBT--EE-EETPBPEE-SS-EEEEEEEETTSSEEEEEETTSS----S--EEEEEEEEEESSSEEEEEEEE-SSTT-EEE-S----TT--EEEEETT-SSS-EE--S-S----SS-EEEEETTEEEEEEE----

pLDDT: mean 73.76, std 19.57, range [30.11, 97.56]